Protein AF-A0A916S271-F1 (afdb_monomer_lite)

Secondary structure (DSSP, 8-state):
-HHHHHHHHHHHHHHHHHHHHHHHHHHHHHHHHHHHHHHHHHHH--TTHHHHHHHHHHHHHHHHHHHHHHHHHHHHHHHHHHHHHHHHHHHHHHHHHHHHHHHHHHHHSPPHHHHHHHHHHHHHHTTS---EEEEEETTEEEEE---HHHHHHHHHHHHHHHH-TTTGGGS-HHHHH--SHHHHHHHHHHHHS-TTTEEEEEEEEE-TTSPEEEEEEEEES-HHHHHHHHHHHHHHHHHH-

pLDDT: mean 88.31, std 7.76, range [55.62, 96.75]

Organism: NCBI:txid2040573

Foldseek 3Di:
DVVVVVVVVVLVVQLVVQLCVVCVVLVVVLVVVLVVLVVVCVVPVDPCSVVVSVVSVVVSVVVSVVSSVVSNVCSVVVVVVVVVVVVVVVVVVVVVVVVVVVVVLVVLEDALVNLQVLLVQLVVVLVDWFKKKWKAWPNDIDIDTPDPSLQVSQLVVLSNQCSHPQRVVVDDPVLNVDPRSNVSSVVVLVVVPDPVQKDWDWDWDQDPVRDIIIMIMIMGIRSSVSSSVVSNVVSVSNVVD

Radius of gyration: 41.98 Å; chains: 1; bounding box: 86×42×117 Å

Sequence (241 aa):
MQSSIAYMRQFFATFLHECYSTWRQELLASTLVSAATYVLMLRSHDPAAWGTFKVAIVASGIVLGGFAIWHLLRTPFLLHNETVERLGQEAIAALESQKIAIRQEIAHRVSPTDWRDLSEKFNAIGSFQYSAQFQTTQGVTKWRLYDTQCKALCTLAGTMLMASTAISPQLSDQVRLESDPVSRWLEYLKATTSAASYRLDYATEELPSGEKIVHLLGRIDNVPRESVAACIKCSALELAG

Structure (mmCIF, N/CA/C/O backbone):
data_AF-A0A916S271-F1
#
_entry.id   AF-A0A916S271-F1
#
loop_
_atom_site.group_PDB
_atom_site.id
_atom_site.type_symbol
_atom_site.label_atom_id
_atom_site.label_alt_id
_atom_site.label_comp_id
_atom_site.label_asym_id
_atom_site.label_entity_id
_atom_site.label_seq_id
_atom_site.pdbx_PDB_ins_code
_atom_site.Cartn_x
_atom_site.Cartn_y
_atom_site.Cartn_z
_atom_site.occupancy
_atom_site.B_iso_or_equiv
_atom_site.auth_seq_id
_atom_site.auth_comp_id
_atom_site.auth_asym_id
_atom_site.auth_atom_id
_atom_site.pdbx_PDB_model_num
ATOM 1 N N . MET A 1 1 ? 12.538 22.854 -27.728 1.00 60.69 1 MET A N 1
ATOM 2 C CA . MET A 1 1 ? 13.845 22.872 -28.432 1.00 60.69 1 MET A CA 1
ATOM 3 C C . MET A 1 1 ? 14.934 22.039 -27.742 1.00 60.69 1 MET A C 1
ATOM 5 O O . MET A 1 1 ? 15.731 21.440 -28.441 1.00 60.69 1 MET A O 1
ATOM 9 N N . GLN A 1 2 ? 14.970 21.920 -26.406 1.00 63.53 2 GLN A N 1
ATOM 10 C CA . GLN A 1 2 ? 15.968 21.074 -25.715 1.00 63.53 2 GLN A CA 1
ATOM 11 C C . GLN A 1 2 ? 15.858 19.565 -26.037 1.00 63.53 2 GLN A C 1
ATOM 13 O O . GLN A 1 2 ? 16.870 18.870 -26.068 1.00 63.53 2 GLN A O 1
ATOM 18 N N . SER A 1 3 ? 14.656 19.069 -26.351 1.00 78.62 3 SER A N 1
ATOM 19 C CA . SER A 1 3 ? 14.424 17.655 -26.693 1.00 78.62 3 SER A CA 1
ATOM 20 C C . SER A 1 3 ? 15.096 17.217 -28.007 1.00 78.62 3 SER A C 1
ATOM 22 O O . SER A 1 3 ? 15.628 16.111 -28.070 1.00 78.62 3 SER A O 1
ATOM 24 N N . SER A 1 4 ? 15.175 18.083 -29.027 1.00 87.44 4 SER A N 1
ATOM 25 C CA . SER A 1 4 ? 15.795 17.720 -30.311 1.00 87.44 4 SER A CA 1
ATOM 26 C C . SER A 1 4 ? 17.320 17.632 -30.226 1.00 87.44 4 SER A C 1
ATOM 28 O O . SER A 1 4 ? 17.913 16.742 -30.825 1.00 87.44 4 SER A O 1
ATOM 30 N N . ILE A 1 5 ? 17.964 18.502 -29.440 1.00 90.62 5 ILE A N 1
ATOM 31 C CA . ILE A 1 5 ? 19.420 18.466 -29.223 1.00 90.62 5 ILE A CA 1
ATOM 32 C C . ILE A 1 5 ? 19.820 17.182 -28.484 1.00 90.62 5 ILE A C 1
ATOM 34 O O . ILE A 1 5 ? 20.780 16.517 -28.872 1.00 90.62 5 ILE A O 1
ATOM 38 N N . ALA A 1 6 ? 19.066 16.808 -27.446 1.00 88.31 6 ALA A N 1
ATOM 39 C CA . ALA A 1 6 ? 19.305 15.574 -26.703 1.00 88.31 6 ALA A CA 1
ATOM 40 C C . ALA A 1 6 ? 19.135 14.333 -27.594 1.00 88.31 6 ALA A C 1
ATOM 42 O O . ALA A 1 6 ? 20.004 13.460 -27.589 1.00 88.31 6 ALA A O 1
ATOM 43 N N . TYR A 1 7 ? 18.074 14.305 -28.409 1.00 88.75 7 TYR A N 1
ATOM 44 C CA . TYR A 1 7 ? 17.833 13.233 -29.372 1.00 88.75 7 TYR A CA 1
ATOM 45 C C . TYR A 1 7 ? 18.969 13.111 -30.393 1.00 88.75 7 TYR A C 1
ATOM 47 O O . TYR A 1 7 ? 19.511 12.026 -30.571 1.00 88.75 7 TYR A O 1
ATOM 55 N N . MET A 1 8 ? 19.398 14.219 -31.008 1.00 92.31 8 MET A N 1
ATOM 56 C CA . MET A 1 8 ? 20.494 14.199 -31.987 1.00 92.31 8 MET A CA 1
ATOM 57 C C . MET A 1 8 ? 21.811 13.727 -31.367 1.00 92.31 8 MET A C 1
ATOM 59 O O . MET A 1 8 ? 22.555 12.977 -31.994 1.00 92.31 8 MET A O 1
ATOM 63 N N . ARG A 1 9 ? 22.098 14.116 -30.119 1.00 93.12 9 ARG A N 1
ATOM 64 C CA . ARG A 1 9 ? 23.288 13.639 -29.406 1.00 93.12 9 ARG A CA 1
ATOM 65 C C . ARG A 1 9 ? 23.245 12.126 -29.191 1.00 93.12 9 ARG A C 1
ATOM 67 O O . ARG A 1 9 ? 24.251 11.459 -29.411 1.00 93.12 9 ARG A O 1
ATOM 74 N N . GLN A 1 10 ? 22.097 11.598 -28.773 1.00 91.31 10 GLN A N 1
ATOM 75 C CA . GLN A 1 10 ? 21.914 10.162 -28.571 1.00 91.31 10 GLN A CA 1
ATOM 76 C C . GLN A 1 10 ? 21.983 9.404 -29.899 1.00 91.31 10 GLN A C 1
ATOM 78 O O . GLN A 1 10 ? 22.680 8.401 -29.988 1.00 91.31 10 GLN A O 1
ATOM 83 N N . PHE A 1 11 ? 21.377 9.951 -30.953 1.00 93.25 11 PHE A N 1
ATOM 84 C CA . PHE A 1 11 ? 21.473 9.427 -32.310 1.00 93.25 11 PHE A CA 1
ATOM 85 C C . PHE A 1 11 ? 22.914 9.266 -32.777 1.00 93.25 11 PHE A C 1
ATOM 87 O O . PHE A 1 11 ? 23.301 8.171 -33.173 1.00 93.25 11 PHE A O 1
ATOM 94 N N . PHE A 1 12 ? 23.727 10.321 -32.691 1.00 93.62 12 PHE A N 1
ATOM 95 C CA . PHE A 1 12 ? 25.126 10.227 -33.100 1.00 93.62 12 PHE A CA 1
ATOM 96 C C . PHE A 1 12 ? 25.930 9.274 -32.218 1.00 93.62 12 PHE A C 1
ATOM 98 O O . PHE A 1 12 ? 26.777 8.557 -32.741 1.00 93.62 12 PHE A O 1
ATOM 105 N N . ALA A 1 13 ? 25.661 9.228 -30.910 1.00 92.56 13 ALA A N 1
ATOM 106 C CA . ALA A 1 13 ? 26.326 8.287 -30.015 1.00 92.56 13 ALA A CA 1
ATOM 107 C C . ALA A 1 13 ? 26.035 6.830 -30.412 1.00 92.56 13 ALA A C 1
ATOM 109 O O . ALA A 1 13 ? 26.974 6.055 -30.585 1.00 92.56 13 ALA A O 1
ATOM 110 N N . THR A 1 14 ? 24.764 6.478 -30.630 1.00 91.25 14 THR A N 1
ATOM 111 C CA . THR A 1 14 ? 24.353 5.131 -31.051 1.00 91.25 14 THR A CA 1
ATOM 112 C C . THR A 1 14 ? 24.881 4.799 -32.446 1.00 91.25 14 THR A C 1
ATOM 114 O O . THR A 1 14 ? 25.497 3.755 -32.637 1.00 91.25 14 THR A O 1
ATOM 117 N N . PHE A 1 15 ? 24.733 5.714 -33.408 1.00 92.38 15 PHE A N 1
ATOM 118 C CA . PHE A 1 15 ? 25.223 5.533 -34.776 1.00 92.38 15 PHE A CA 1
ATOM 119 C C . PHE A 1 15 ? 26.738 5.289 -34.825 1.00 92.38 15 PHE A C 1
ATOM 121 O O . PHE A 1 15 ? 27.195 4.342 -35.467 1.00 92.38 15 PHE A O 1
ATOM 128 N N . LEU A 1 16 ? 27.528 6.124 -34.138 1.00 91.69 16 LEU A N 1
ATOM 129 C CA . LEU A 1 16 ? 28.984 5.983 -34.107 1.00 91.69 16 LEU A CA 1
ATOM 130 C C . LEU A 1 16 ? 29.411 4.715 -33.368 1.00 91.69 16 LEU A C 1
ATOM 132 O O . LEU A 1 16 ? 30.382 4.087 -33.782 1.00 91.69 16 LEU A O 1
ATOM 136 N N . HIS A 1 17 ? 28.695 4.323 -32.312 1.00 92.06 17 HIS A N 1
ATOM 137 C CA . HIS A 1 17 ? 28.963 3.084 -31.589 1.00 92.06 17 HIS A CA 1
ATOM 138 C C . HIS A 1 17 ? 28.752 1.847 -32.476 1.00 92.06 17 HIS A C 1
ATOM 140 O O . HIS A 1 17 ? 29.649 1.008 -32.582 1.00 92.06 17 HIS A O 1
ATOM 146 N N . GLU A 1 18 ? 27.617 1.771 -33.173 1.00 89.25 18 GLU A N 1
ATOM 147 C CA . GLU A 1 18 ? 27.288 0.685 -34.108 1.00 89.25 18 GLU A CA 1
ATOM 148 C C . GLU A 1 18 ? 28.263 0.631 -35.296 1.00 89.25 18 GLU A C 1
ATOM 150 O O . GLU A 1 18 ? 28.780 -0.439 -35.650 1.00 89.25 18 GLU A O 1
ATOM 155 N N . CYS A 1 19 ? 28.593 1.797 -35.869 1.00 89.12 19 CYS A N 1
ATOM 156 C CA . CYS A 1 19 ? 29.595 1.904 -36.929 1.00 89.12 19 CYS A CA 1
ATOM 157 C C . CYS A 1 19 ? 30.965 1.437 -36.444 1.00 89.12 19 CYS A C 1
ATOM 159 O O . CYS A 1 19 ? 31.589 0.619 -37.108 1.00 89.12 19 CYS A O 1
ATOM 161 N N . TYR A 1 20 ? 31.422 1.899 -35.279 1.00 91.19 20 TYR A N 1
ATOM 162 C CA . TYR A 1 20 ? 32.716 1.512 -34.721 1.00 91.19 20 TYR A CA 1
ATOM 163 C C . TYR A 1 20 ? 32.792 0.010 -34.426 1.00 91.19 20 TYR A C 1
ATOM 165 O O . TYR A 1 20 ? 33.789 -0.626 -34.766 1.00 91.19 20 TYR A O 1
ATOM 173 N N . SER A 1 21 ? 31.739 -0.568 -33.840 1.00 90.44 21 SER A N 1
ATOM 174 C CA . SER A 1 21 ? 31.666 -2.001 -33.533 1.00 90.44 21 SER A CA 1
ATOM 175 C C . SER A 1 21 ? 31.810 -2.857 -34.797 1.00 90.44 21 SER A C 1
ATOM 177 O O . SER A 1 21 ? 32.637 -3.770 -34.844 1.00 90.44 21 SER A O 1
ATOM 179 N N . THR A 1 22 ? 31.084 -2.491 -35.859 1.00 88.44 22 THR A N 1
ATOM 180 C CA . THR A 1 22 ? 31.116 -3.194 -37.152 1.00 88.44 22 THR A CA 1
ATOM 181 C C . THR A 1 22 ? 32.448 -2.969 -37.872 1.00 88.44 22 THR A C 1
ATOM 183 O O . THR A 1 22 ? 33.124 -3.908 -38.291 1.00 88.44 22 THR A O 1
ATOM 186 N N . TRP A 1 23 ? 32.877 -1.710 -37.975 1.00 87.12 23 TRP A N 1
ATOM 187 C CA . TRP A 1 23 ? 34.098 -1.334 -38.679 1.00 87.12 23 TRP A CA 1
ATOM 188 C C . TRP A 1 23 ? 35.348 -1.883 -38.019 1.00 87.12 23 TRP A C 1
ATOM 190 O O . TRP A 1 23 ? 36.298 -2.178 -38.725 1.00 87.12 23 TRP A O 1
ATOM 200 N N . ARG A 1 24 ? 35.385 -2.069 -36.699 1.00 89.94 24 ARG A N 1
ATOM 201 C CA . ARG A 1 24 ? 36.556 -2.653 -36.036 1.00 89.94 24 ARG A CA 1
ATOM 202 C C . ARG A 1 24 ? 36.900 -4.039 -36.589 1.00 89.94 24 ARG A C 1
ATOM 204 O O . ARG A 1 24 ? 38.080 -4.353 -36.721 1.00 89.94 24 ARG A O 1
ATOM 211 N N . GLN A 1 25 ? 35.896 -4.855 -36.902 1.00 88.19 25 GLN A N 1
ATOM 212 C CA . GLN A 1 25 ? 36.102 -6.200 -37.441 1.00 88.19 25 GLN A CA 1
ATOM 213 C C . GLN A 1 25 ? 36.431 -6.146 -38.940 1.00 88.19 25 GLN A C 1
ATOM 215 O O . GLN A 1 25 ? 37.418 -6.736 -39.381 1.00 88.19 25 GLN A O 1
ATOM 220 N N . GLU A 1 26 ? 35.676 -5.352 -39.699 1.00 83.75 26 GLU A N 1
ATOM 221 C CA . GLU A 1 26 ? 35.825 -5.239 -41.156 1.00 83.75 26 GLU A CA 1
ATOM 222 C C . GLU A 1 26 ? 37.094 -4.482 -41.583 1.00 83.75 26 GLU A C 1
ATOM 224 O O . GLU A 1 26 ? 37.770 -4.864 -42.539 1.00 83.75 26 GLU A O 1
ATOM 229 N N . LEU A 1 27 ? 37.482 -3.430 -40.854 1.00 83.25 27 LEU A N 1
ATOM 230 C CA . LEU A 1 27 ? 38.739 -2.712 -41.084 1.00 83.25 27 LEU A CA 1
ATOM 231 C C . LEU A 1 27 ? 39.930 -3.614 -40.807 1.00 83.25 27 LEU A C 1
ATOM 233 O O . LEU A 1 27 ? 40.874 -3.595 -41.586 1.00 83.25 27 LEU A O 1
ATOM 237 N N . LEU A 1 28 ? 39.887 -4.426 -39.748 1.00 84.25 28 LEU A N 1
ATOM 238 C CA . LEU A 1 28 ? 40.967 -5.364 -39.453 1.00 84.25 28 LEU A CA 1
ATOM 239 C C . LEU A 1 28 ? 41.125 -6.375 -40.595 1.00 84.25 28 LEU A C 1
ATOM 241 O O . LEU A 1 28 ? 42.243 -6.584 -41.065 1.00 84.25 28 LEU A O 1
ATOM 245 N N . ALA A 1 29 ? 40.022 -6.931 -41.103 1.00 84.81 29 ALA A N 1
ATOM 246 C CA . ALA A 1 29 ? 40.046 -7.823 -42.260 1.00 84.81 29 ALA A CA 1
ATOM 247 C C . ALA A 1 29 ? 40.589 -7.123 -43.522 1.00 84.81 29 ALA A C 1
ATOM 249 O O . ALA A 1 29 ? 41.507 -7.630 -44.169 1.00 84.81 29 ALA A O 1
ATOM 250 N N . SER A 1 30 ? 40.096 -5.922 -43.837 1.00 83.19 30 SER A N 1
ATOM 251 C CA . SER A 1 30 ? 40.538 -5.124 -44.989 1.00 83.19 30 SER A CA 1
ATOM 252 C C . SER A 1 30 ? 42.017 -4.724 -44.896 1.00 83.19 30 SER A C 1
ATOM 254 O O . SER A 1 30 ? 42.755 -4.810 -45.882 1.00 83.19 30 SER A O 1
ATOM 256 N N . THR A 1 31 ? 42.493 -4.347 -43.705 1.00 82.69 31 THR A N 1
ATOM 257 C CA . THR A 1 31 ? 43.906 -4.047 -43.440 1.00 82.69 31 THR A CA 1
ATOM 258 C C . THR A 1 31 ? 44.772 -5.290 -43.610 1.00 82.69 31 THR A C 1
ATOM 260 O O . THR A 1 31 ? 45.819 -5.193 -44.245 1.00 82.69 31 THR A O 1
ATOM 263 N N . LEU A 1 32 ? 44.343 -6.461 -43.123 1.00 87.12 32 LEU A N 1
ATOM 264 C CA . LEU A 1 32 ? 45.077 -7.716 -43.316 1.00 87.12 32 LEU A CA 1
ATOM 265 C C . LEU A 1 32 ? 45.177 -8.104 -44.797 1.00 87.12 32 LEU A C 1
ATOM 267 O O . LEU A 1 32 ? 46.264 -8.440 -45.264 1.00 87.12 32 LEU A O 1
ATOM 271 N N . VAL A 1 33 ? 44.080 -8.004 -45.554 1.00 84.50 33 VAL A N 1
ATOM 272 C CA . VAL A 1 33 ? 44.071 -8.290 -47.001 1.00 84.50 33 VAL A CA 1
ATOM 273 C C . VAL A 1 33 ? 44.954 -7.299 -47.763 1.00 84.50 33 VAL A C 1
ATOM 275 O O . VAL A 1 33 ? 45.746 -7.699 -48.620 1.00 84.50 33 VAL A O 1
ATOM 278 N N . SER A 1 34 ? 44.878 -6.013 -47.421 1.00 80.94 34 SER A N 1
ATOM 279 C CA . SER A 1 34 ? 45.706 -4.966 -48.031 1.00 80.94 34 SER A CA 1
ATOM 280 C C . SER A 1 34 ? 47.191 -5.167 -47.720 1.00 80.94 34 SER A C 1
ATOM 282 O O . SER A 1 34 ? 48.026 -5.053 -48.616 1.00 80.94 34 SER A O 1
ATOM 284 N N . ALA A 1 35 ? 47.525 -5.533 -46.478 1.00 83.88 35 ALA A N 1
ATOM 285 C CA . ALA A 1 35 ? 48.889 -5.845 -46.061 1.00 83.88 35 ALA A CA 1
ATOM 286 C C . ALA A 1 35 ? 49.433 -7.085 -46.784 1.00 83.88 35 ALA A C 1
ATOM 288 O O . ALA A 1 35 ? 50.546 -7.044 -47.306 1.00 83.88 35 ALA A O 1
ATOM 289 N N . ALA A 1 36 ? 48.645 -8.160 -46.890 1.00 84.44 36 ALA A N 1
ATOM 290 C CA . ALA A 1 36 ? 49.027 -9.358 -47.635 1.00 84.44 36 ALA A CA 1
ATOM 291 C C . ALA A 1 36 ? 49.263 -9.050 -49.124 1.00 84.44 36 ALA A C 1
ATOM 293 O O . ALA A 1 36 ? 50.275 -9.463 -49.691 1.00 84.44 36 ALA A O 1
ATOM 294 N N . THR A 1 37 ? 48.379 -8.259 -49.740 1.00 82.12 37 THR A N 1
ATOM 295 C CA . THR A 1 37 ? 48.507 -7.830 -51.143 1.00 82.12 37 THR A CA 1
ATOM 296 C C . THR A 1 37 ? 49.765 -6.987 -51.357 1.00 82.12 37 THR A C 1
ATOM 298 O O . THR A 1 37 ? 50.502 -7.207 -52.316 1.00 82.12 37 THR A O 1
ATOM 301 N N . TYR A 1 38 ? 50.063 -6.067 -50.436 1.00 81.12 38 TYR A N 1
ATOM 302 C CA . TYR A 1 38 ? 51.274 -5.247 -50.478 1.00 81.12 38 TYR A CA 1
ATOM 303 C C . TYR A 1 38 ? 52.555 -6.086 -50.339 1.00 81.12 38 TYR A C 1
ATOM 305 O O . TYR A 1 38 ? 53.507 -5.904 -51.095 1.00 81.12 38 TYR A O 1
ATOM 313 N N . VAL A 1 39 ? 52.575 -7.062 -49.426 1.00 86.69 39 VAL A N 1
ATOM 314 C CA . VAL A 1 39 ? 53.714 -7.983 -49.262 1.00 86.69 39 VAL A CA 1
ATOM 315 C C . VAL A 1 39 ? 53.930 -8.836 -50.518 1.00 86.69 39 VAL A C 1
ATOM 317 O O . VAL A 1 39 ? 55.069 -9.021 -50.949 1.00 86.69 39 VAL A O 1
ATOM 320 N N . LEU A 1 40 ? 52.856 -9.326 -51.146 1.00 83.38 40 LEU A N 1
ATOM 321 C CA . LEU A 1 40 ? 52.939 -10.073 -52.407 1.00 83.38 40 LEU A CA 1
ATOM 322 C C . LEU A 1 40 ? 53.412 -9.194 -53.574 1.00 83.38 40 LEU A C 1
ATOM 324 O O . LEU A 1 40 ? 54.194 -9.655 -54.410 1.00 83.38 40 LEU A O 1
ATOM 328 N N . MET A 1 41 ? 53.004 -7.923 -53.609 1.00 84.31 41 MET A N 1
ATOM 329 C CA . MET A 1 41 ? 53.488 -6.938 -54.580 1.00 84.31 41 MET A CA 1
ATOM 330 C C . MET A 1 41 ? 55.003 -6.732 -54.463 1.00 84.31 41 MET A C 1
ATOM 332 O O . MET A 1 41 ? 55.707 -6.803 -55.469 1.00 84.31 41 MET A O 1
ATOM 336 N N . LEU A 1 42 ? 55.523 -6.548 -53.243 1.00 84.88 42 LEU A N 1
ATOM 337 C CA . LEU A 1 42 ? 56.965 -6.388 -53.011 1.00 84.88 42 LEU A CA 1
ATOM 338 C C . LEU A 1 42 ? 57.779 -7.585 -53.526 1.00 84.88 42 LEU A C 1
ATOM 340 O O . LEU A 1 42 ? 58.922 -7.424 -53.950 1.00 84.88 42 LEU A O 1
ATOM 344 N N . ARG A 1 43 ? 57.189 -8.785 -53.517 1.00 87.69 43 ARG A N 1
ATOM 345 C CA . ARG A 1 43 ? 57.862 -10.022 -53.926 1.00 87.69 43 ARG A CA 1
ATOM 346 C C . ARG A 1 43 ? 57.773 -10.318 -55.427 1.00 87.69 43 ARG A C 1
ATOM 348 O O . ARG A 1 43 ? 58.664 -10.980 -55.946 1.00 87.69 43 ARG A O 1
ATOM 355 N N . SER A 1 44 ? 56.723 -9.868 -56.115 1.00 82.19 44 SER A N 1
ATOM 356 C CA . SER A 1 44 ? 56.401 -10.310 -57.485 1.00 82.19 44 SER A CA 1
ATOM 357 C C . SER A 1 44 ? 56.955 -9.431 -58.614 1.00 82.19 44 SER A C 1
ATOM 359 O O . SER A 1 44 ? 56.934 -9.879 -59.754 1.00 82.19 44 SER A O 1
ATOM 361 N N . HIS A 1 45 ? 57.481 -8.227 -58.333 1.00 84.25 45 HIS A N 1
ATOM 362 C CA . HIS A 1 45 ? 57.986 -7.280 -59.357 1.00 84.25 45 HIS A CA 1
ATOM 363 C C . HIS A 1 45 ? 56.991 -7.024 -60.516 1.00 84.25 45 HIS A C 1
ATOM 365 O O . HIS A 1 45 ? 57.386 -6.623 -61.610 1.00 84.25 45 HIS A O 1
ATOM 371 N N . ASP A 1 46 ? 55.693 -7.232 -60.281 1.00 85.06 46 ASP A N 1
ATOM 372 C CA . ASP A 1 46 ? 54.649 -7.029 -61.281 1.00 85.06 46 ASP A CA 1
ATOM 373 C C . ASP A 1 46 ? 54.222 -5.546 -61.308 1.00 85.06 46 ASP A C 1
ATOM 375 O O . ASP A 1 46 ? 53.708 -5.037 -60.302 1.00 85.06 46 ASP A O 1
ATOM 379 N N . PRO A 1 47 ? 54.393 -4.824 -62.433 1.00 81.12 47 PRO A N 1
ATOM 380 C CA . PRO A 1 47 ? 53.955 -3.434 -62.555 1.00 81.12 47 PRO A CA 1
ATOM 381 C C . PRO A 1 47 ? 52.429 -3.254 -62.432 1.00 81.12 47 PRO A C 1
ATOM 383 O O . PRO A 1 47 ? 51.976 -2.149 -62.122 1.00 81.12 47 PRO A O 1
ATOM 386 N N . ALA A 1 48 ? 51.620 -4.306 -62.624 1.00 84.31 48 ALA A N 1
ATOM 387 C CA . ALA A 1 48 ? 50.161 -4.238 -62.507 1.00 84.31 48 ALA A CA 1
ATOM 388 C C . ALA A 1 48 ? 49.655 -4.205 -61.049 1.00 84.31 48 ALA A C 1
ATOM 390 O O . ALA A 1 48 ? 48.537 -3.748 -60.788 1.00 84.31 48 ALA A O 1
ATOM 391 N N . ALA A 1 49 ? 50.473 -4.626 -60.080 1.00 81.62 49 ALA A N 1
ATOM 392 C CA . ALA A 1 49 ? 50.062 -4.803 -58.685 1.00 81.62 49 ALA A CA 1
ATOM 393 C C . ALA A 1 49 ? 49.571 -3.507 -58.007 1.00 81.62 49 ALA A C 1
ATOM 395 O O . ALA A 1 49 ? 48.641 -3.529 -57.197 1.00 81.62 49 ALA A O 1
ATOM 396 N N . TRP A 1 50 ? 50.132 -2.354 -58.386 1.00 83.25 50 TRP A N 1
ATOM 397 C CA . TRP A 1 50 ? 49.694 -1.051 -57.874 1.00 83.25 50 TRP A CA 1
ATOM 398 C C . TRP A 1 50 ? 48.268 -0.687 -58.310 1.00 83.25 50 TRP A C 1
ATOM 400 O O . TRP A 1 50 ? 47.514 -0.075 -57.548 1.00 83.25 50 TRP A O 1
ATOM 410 N N . GLY A 1 51 ? 47.881 -1.079 -59.528 1.00 86.19 51 GLY A N 1
ATOM 411 C CA . GLY A 1 51 ? 46.521 -0.894 -60.032 1.00 86.19 51 GLY A CA 1
ATOM 412 C C . GLY A 1 51 ? 45.518 -1.690 -59.201 1.00 86.19 51 GLY A C 1
ATOM 413 O O . GLY A 1 51 ? 44.536 -1.130 -58.715 1.00 86.19 51 GLY A O 1
ATOM 414 N N . THR A 1 52 ? 45.820 -2.965 -58.952 1.00 83.94 52 THR A N 1
ATOM 415 C CA . THR A 1 52 ? 44.991 -3.859 -58.131 1.00 83.94 52 THR A CA 1
ATOM 416 C C . THR A 1 52 ? 44.842 -3.350 -56.697 1.00 83.94 52 THR A C 1
ATOM 418 O O . THR A 1 52 ? 43.738 -3.353 -56.155 1.00 83.94 52 THR A O 1
ATOM 421 N N . PHE A 1 53 ? 45.917 -2.833 -56.097 1.00 83.56 53 PHE A N 1
ATOM 422 C CA . PHE A 1 53 ? 45.875 -2.246 -54.755 1.00 83.56 53 PHE A CA 1
ATOM 423 C C . PHE A 1 53 ? 44.936 -1.032 -54.664 1.00 83.56 53 PHE A C 1
ATOM 425 O O . PHE A 1 53 ? 44.121 -0.944 -53.745 1.00 83.56 53 PHE A O 1
ATOM 432 N N . LYS A 1 54 ? 44.991 -0.114 -55.640 1.00 86.38 54 LYS A N 1
ATOM 433 C CA . LYS A 1 54 ? 44.077 1.041 -55.695 1.00 86.38 54 LYS A CA 1
ATOM 434 C C . LYS A 1 54 ? 42.618 0.611 -55.807 1.00 86.38 54 LYS A C 1
ATOM 436 O O . LYS A 1 54 ? 41.770 1.155 -55.103 1.00 86.38 54 LYS A O 1
ATOM 441 N N . VAL A 1 55 ? 42.336 -0.366 -56.671 1.00 88.38 55 VAL A N 1
ATOM 442 C CA . VAL A 1 55 ? 40.984 -0.915 -56.835 1.00 88.38 55 VAL A CA 1
ATOM 443 C C . VAL A 1 55 ? 40.495 -1.536 -55.526 1.00 88.38 55 VAL A C 1
ATOM 445 O O . VAL A 1 55 ? 39.366 -1.269 -55.125 1.00 88.38 55 VAL A O 1
ATOM 448 N N . ALA A 1 56 ? 41.349 -2.283 -54.819 1.00 85.06 56 ALA A N 1
ATOM 449 C CA . ALA A 1 56 ? 41.008 -2.882 -53.531 1.00 85.06 56 ALA A CA 1
ATOM 450 C C . ALA A 1 56 ? 40.667 -1.828 -52.462 1.00 85.06 56 ALA A C 1
ATOM 452 O O . ALA A 1 56 ? 39.650 -1.962 -51.788 1.00 85.06 56 ALA A O 1
ATOM 453 N N . ILE A 1 57 ? 41.444 -0.743 -52.349 1.00 84.88 57 ILE A N 1
ATOM 454 C CA . ILE A 1 57 ? 41.136 0.355 -51.412 1.00 84.88 57 ILE A CA 1
ATOM 455 C C . ILE A 1 57 ? 39.789 1.004 -51.739 1.00 84.88 57 ILE A C 1
ATOM 457 O O . ILE A 1 57 ? 38.981 1.225 -50.837 1.00 84.88 57 ILE A O 1
ATOM 461 N N . VAL A 1 58 ? 39.541 1.317 -53.016 1.00 90.00 58 VAL A N 1
ATOM 462 C CA . VAL A 1 58 ? 38.279 1.942 -53.442 1.00 90.00 58 VAL A CA 1
ATOM 463 C C . VAL A 1 58 ? 37.099 1.014 -53.156 1.00 90.00 58 VAL A C 1
ATOM 465 O O . VAL A 1 58 ? 36.097 1.463 -52.603 1.00 90.00 58 VAL A O 1
ATOM 468 N N . ALA A 1 59 ? 37.233 -0.281 -53.456 1.00 88.50 59 ALA A N 1
ATOM 469 C CA . ALA A 1 59 ? 36.215 -1.281 -53.153 1.00 88.50 59 ALA A CA 1
ATOM 470 C C . ALA A 1 59 ? 35.928 -1.362 -51.643 1.00 88.50 59 ALA A C 1
ATOM 472 O O . ALA A 1 59 ? 34.767 -1.289 -51.241 1.00 88.50 59 ALA A O 1
ATOM 473 N N . SER A 1 60 ? 36.965 -1.411 -50.799 1.00 86.12 60 SER A N 1
ATOM 474 C CA . SER A 1 60 ? 36.811 -1.390 -49.339 1.00 86.12 60 SER A CA 1
ATOM 475 C C . SER A 1 60 ? 36.124 -0.112 -48.847 1.00 86.12 60 SER A C 1
ATOM 477 O O . SER A 1 60 ? 35.258 -0.176 -47.976 1.00 86.12 60 SER A O 1
ATOM 479 N N . GLY A 1 61 ? 36.456 1.047 -49.424 1.00 87.69 61 GLY A N 1
ATOM 480 C CA . GLY A 1 61 ? 35.801 2.318 -49.107 1.00 87.69 61 GLY A CA 1
ATOM 481 C C . GLY A 1 61 ? 34.303 2.311 -49.427 1.00 87.69 61 GLY A C 1
ATOM 482 O O . GLY A 1 61 ? 33.501 2.761 -48.610 1.00 87.69 61 GLY A O 1
ATOM 483 N N . ILE A 1 62 ? 33.914 1.747 -50.576 1.00 92.50 62 ILE A N 1
ATOM 484 C CA . ILE A 1 62 ? 32.503 1.604 -50.973 1.00 92.50 62 ILE A CA 1
ATOM 485 C C . ILE A 1 62 ? 31.753 0.691 -49.996 1.00 92.50 62 ILE A C 1
ATOM 487 O O . ILE A 1 62 ? 30.659 1.041 -49.555 1.00 92.50 62 ILE A O 1
ATOM 491 N N . VAL A 1 63 ? 32.344 -0.446 -49.614 1.00 88.69 63 VAL A N 1
ATOM 492 C CA . VAL A 1 63 ? 31.735 -1.387 -48.658 1.00 88.69 63 VAL A CA 1
ATOM 493 C C . VAL A 1 63 ? 31.528 -0.731 -47.288 1.00 88.69 63 VAL A C 1
ATOM 495 O O . VAL A 1 63 ? 30.426 -0.785 -46.740 1.00 88.69 63 VAL A O 1
ATOM 498 N N . LEU A 1 64 ? 32.545 -0.044 -46.756 1.00 86.81 64 LEU A N 1
ATOM 499 C CA . LEU A 1 64 ? 32.439 0.680 -45.481 1.00 86.81 64 LEU A CA 1
ATOM 500 C C . LEU A 1 64 ? 31.384 1.794 -45.536 1.00 86.81 64 LEU A C 1
ATOM 502 O O . LEU A 1 64 ? 30.625 1.969 -44.580 1.00 86.81 64 LEU A O 1
ATOM 506 N N . GLY A 1 65 ? 31.298 2.508 -46.663 1.00 90.75 65 GLY A N 1
ATOM 507 C CA . GLY A 1 65 ? 30.254 3.500 -46.916 1.00 90.75 65 GLY A CA 1
ATOM 508 C C . GLY A 1 65 ? 28.850 2.889 -46.927 1.00 90.75 65 GLY A C 1
ATOM 509 O O . GLY A 1 65 ? 27.938 3.443 -46.314 1.00 90.75 65 GLY A O 1
ATOM 510 N N . GLY A 1 66 ? 28.681 1.715 -47.541 1.00 92.00 66 GLY A N 1
ATOM 511 C CA . GLY A 1 66 ? 27.427 0.957 -47.515 1.00 92.00 66 GLY A CA 1
ATOM 512 C C . GLY A 1 66 ? 26.985 0.598 -46.093 1.00 92.00 66 GLY A C 1
ATOM 513 O O . GLY A 1 66 ? 25.826 0.816 -45.737 1.00 92.00 66 GLY A O 1
ATOM 514 N N . PHE A 1 67 ? 27.914 0.142 -45.245 1.00 88.88 67 PHE A N 1
ATOM 515 C CA . PHE A 1 67 ? 27.630 -0.119 -43.829 1.00 88.88 67 PHE A CA 1
ATOM 516 C C . PHE A 1 67 ? 27.251 1.144 -43.052 1.00 88.88 67 PHE A C 1
ATOM 518 O O . PHE A 1 67 ? 26.327 1.100 -42.241 1.00 88.88 67 PHE A O 1
ATOM 525 N N . ALA A 1 68 ? 27.918 2.273 -43.307 1.00 90.31 68 ALA A N 1
ATOM 526 C CA . ALA A 1 68 ? 27.540 3.540 -42.684 1.00 90.31 68 ALA A CA 1
ATOM 527 C C . ALA A 1 68 ? 26.115 3.957 -43.069 1.00 90.31 68 ALA A C 1
ATOM 529 O O . ALA A 1 68 ? 25.339 4.341 -42.200 1.00 90.31 68 ALA A O 1
ATOM 530 N N . ILE A 1 69 ? 25.738 3.838 -44.346 1.00 94.25 69 ILE A N 1
ATOM 531 C CA . ILE A 1 69 ? 24.375 4.153 -44.801 1.00 94.25 69 ILE A CA 1
ATOM 532 C C . ILE A 1 69 ? 23.356 3.214 -44.147 1.00 94.25 69 ILE A C 1
ATOM 534 O O . ILE A 1 69 ? 22.326 3.675 -43.657 1.00 94.25 69 ILE A O 1
ATOM 538 N N . TRP A 1 70 ? 23.647 1.912 -44.085 1.00 93.31 70 TRP A N 1
ATOM 539 C CA . TRP A 1 70 ? 22.789 0.940 -43.407 1.00 93.31 70 TRP A CA 1
ATOM 540 C C . TRP A 1 70 ? 22.547 1.311 -41.938 1.00 93.31 70 TRP A C 1
ATOM 542 O O . TRP A 1 70 ? 21.400 1.384 -41.494 1.00 93.31 70 TRP A O 1
ATOM 552 N N . HIS A 1 71 ? 23.611 1.616 -41.192 1.00 90.88 71 HIS A N 1
ATOM 553 C CA . HIS A 1 71 ? 23.501 2.023 -39.791 1.00 90.88 71 HIS A CA 1
ATOM 554 C C . HIS A 1 71 ? 22.789 3.365 -39.624 1.00 90.88 71 HIS A C 1
ATOM 556 O O . HIS A 1 71 ? 22.009 3.524 -38.684 1.00 90.88 71 HIS A O 1
ATOM 562 N N . LEU A 1 72 ? 22.971 4.305 -40.555 1.00 92.69 72 LEU A N 1
ATOM 563 C CA . LEU A 1 72 ? 22.264 5.586 -40.552 1.00 92.69 72 LEU A CA 1
ATOM 564 C C . LEU A 1 72 ? 20.744 5.394 -40.681 1.00 92.69 72 LEU A C 1
ATOM 566 O O . LEU A 1 72 ? 19.985 6.061 -39.983 1.00 92.69 72 LEU A O 1
ATOM 570 N N . LEU A 1 73 ? 20.304 4.459 -41.529 1.00 93.94 73 LEU A N 1
ATOM 571 C CA . LEU A 1 73 ? 18.888 4.121 -41.710 1.00 93.94 73 LEU A CA 1
ATOM 572 C C . LEU A 1 73 ? 18.321 3.281 -40.557 1.00 93.94 73 LEU A C 1
ATOM 574 O O . LEU A 1 73 ? 17.142 3.405 -40.231 1.00 93.94 73 LEU A O 1
ATOM 578 N N . ARG A 1 74 ? 19.145 2.438 -39.926 1.00 93.06 74 ARG A N 1
ATOM 579 C CA . ARG A 1 74 ? 18.734 1.540 -38.834 1.00 93.06 74 ARG A CA 1
ATOM 580 C C . ARG A 1 74 ? 18.641 2.238 -37.475 1.00 93.06 74 ARG A C 1
ATOM 582 O O . ARG A 1 74 ? 17.762 1.910 -36.681 1.00 93.06 74 ARG A O 1
ATOM 589 N N . THR A 1 75 ? 19.517 3.203 -37.199 1.00 91.94 75 THR A N 1
ATOM 590 C CA . THR A 1 75 ? 19.601 3.883 -35.891 1.00 91.94 75 THR A CA 1
ATOM 591 C C . THR A 1 75 ? 18.280 4.535 -35.437 1.00 91.94 75 THR A C 1
ATOM 593 O O . THR A 1 75 ? 17.922 4.357 -34.272 1.00 91.94 75 THR A O 1
ATOM 596 N N . PRO A 1 76 ? 17.495 5.222 -36.299 1.00 92.00 76 PRO A N 1
ATOM 597 C CA . PRO A 1 76 ? 16.198 5.775 -35.902 1.00 92.00 76 PRO A CA 1
ATOM 598 C C . PRO A 1 76 ? 15.221 4.708 -35.398 1.00 92.00 76 PRO A C 1
ATOM 600 O O . PRO A 1 76 ? 14.495 4.947 -34.437 1.00 92.00 76 PRO A O 1
ATOM 603 N N . PHE A 1 77 ? 15.218 3.524 -36.020 1.00 93.19 77 PHE A N 1
ATOM 604 C CA . PHE A 1 77 ? 14.338 2.421 -35.630 1.00 93.19 77 PHE A CA 1
ATOM 605 C C . PHE A 1 77 ? 14.723 1.845 -34.263 1.00 93.19 77 PHE A C 1
ATOM 607 O O . PHE A 1 77 ? 13.851 1.598 -33.433 1.00 93.19 77 PHE A O 1
ATOM 614 N N . LEU A 1 78 ? 16.025 1.692 -33.999 1.00 89.81 78 LEU A N 1
ATOM 615 C CA . LEU A 1 78 ? 16.519 1.231 -32.697 1.00 89.81 78 LEU A CA 1
ATOM 616 C C . LEU A 1 78 ? 16.135 2.203 -31.575 1.00 89.81 78 LEU A C 1
ATOM 618 O O . LEU A 1 78 ? 15.548 1.785 -30.581 1.00 89.81 78 LEU A O 1
ATOM 622 N N . LEU A 1 79 ? 16.365 3.504 -31.776 1.00 90.62 79 LEU A N 1
ATOM 623 C CA . LEU A 1 79 ? 16.000 4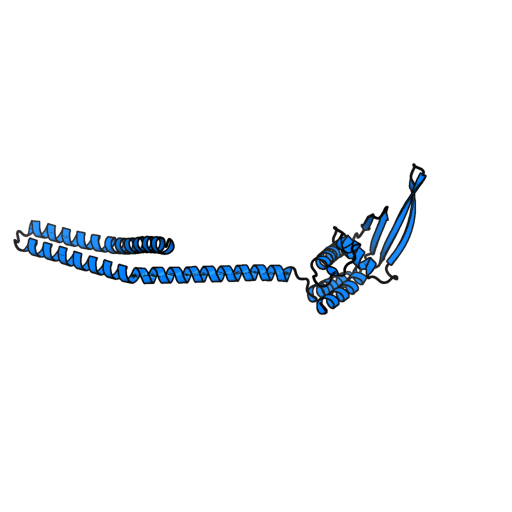.529 -30.792 1.00 90.62 79 LEU A CA 1
ATOM 624 C C . LEU A 1 79 ? 14.493 4.606 -30.551 1.00 90.62 79 LEU A C 1
ATOM 626 O O . LEU A 1 79 ? 14.056 4.851 -29.424 1.00 90.62 79 LEU A O 1
ATOM 630 N N . HIS A 1 80 ? 13.688 4.413 -31.598 1.00 91.38 80 HIS A N 1
ATOM 631 C CA . HIS A 1 80 ? 12.240 4.380 -31.456 1.00 91.38 80 HIS A CA 1
ATOM 632 C C . HIS A 1 80 ? 11.798 3.201 -30.585 1.00 91.38 80 HIS A C 1
ATOM 634 O O . HIS A 1 80 ? 11.043 3.408 -29.637 1.00 91.38 80 HIS A O 1
ATOM 640 N N . ASN A 1 81 ? 12.319 1.998 -30.843 1.00 92.12 81 ASN A N 1
ATOM 641 C CA . ASN A 1 81 ? 11.982 0.808 -30.061 1.00 92.12 81 ASN A CA 1
ATOM 642 C C . ASN A 1 81 ? 12.400 0.940 -28.593 1.00 92.12 81 ASN A C 1
ATOM 644 O O . ASN A 1 81 ? 11.584 0.670 -27.719 1.00 92.12 81 ASN A O 1
ATOM 648 N N . GLU A 1 82 ? 13.614 1.428 -28.316 1.00 90.75 82 GLU A N 1
ATOM 649 C CA . GLU A 1 82 ? 14.071 1.688 -26.942 1.00 90.75 82 GLU A CA 1
ATOM 650 C C . GLU A 1 82 ? 13.164 2.693 -26.223 1.00 90.75 82 GLU A C 1
ATOM 652 O O . GLU A 1 82 ? 12.837 2.530 -25.048 1.00 90.75 82 GLU A O 1
ATOM 657 N N . THR A 1 83 ? 12.724 3.737 -26.931 1.00 90.06 83 THR A N 1
ATOM 658 C CA . THR A 1 83 ? 11.824 4.744 -26.357 1.00 90.06 83 THR A CA 1
ATOM 659 C C . THR A 1 83 ? 10.458 4.142 -26.039 1.00 90.06 83 THR A C 1
ATOM 661 O O . THR A 1 83 ? 9.919 4.393 -24.963 1.00 90.06 83 THR A O 1
ATOM 664 N N . VAL A 1 84 ? 9.900 3.342 -26.951 1.00 91.25 84 VAL A N 1
ATOM 665 C CA . VAL A 1 84 ? 8.617 2.655 -26.747 1.00 91.25 84 VAL A CA 1
ATOM 666 C C . VAL A 1 84 ? 8.707 1.676 -25.579 1.00 91.25 84 VAL A C 1
ATOM 668 O O . VAL A 1 84 ? 7.815 1.660 -24.734 1.00 91.25 84 VAL A O 1
ATOM 671 N N . GLU A 1 85 ? 9.791 0.908 -25.487 1.00 92.38 85 GLU A N 1
ATOM 672 C CA . GLU A 1 85 ? 10.014 -0.029 -24.388 1.00 92.38 85 GLU A CA 1
ATOM 673 C C . GLU A 1 85 ? 10.135 0.701 -23.046 1.00 92.38 85 GLU A C 1
ATOM 675 O O . GLU A 1 85 ? 9.457 0.333 -22.086 1.00 92.38 85 GLU A O 1
ATOM 680 N N . ARG A 1 86 ? 10.910 1.792 -22.990 1.00 90.50 86 ARG A N 1
ATOM 681 C CA . ARG A 1 86 ? 11.052 2.602 -21.774 1.00 90.50 86 ARG A CA 1
ATOM 682 C C . ARG A 1 86 ? 9.719 3.202 -21.330 1.00 90.50 86 ARG A C 1
ATOM 684 O O . ARG A 1 86 ? 9.365 3.095 -20.160 1.00 90.50 86 ARG A O 1
ATOM 691 N N . LEU A 1 87 ? 8.957 3.787 -22.256 1.00 92.12 87 LEU A N 1
ATOM 692 C CA . LEU A 1 87 ? 7.625 4.325 -21.957 1.00 92.12 87 LEU A CA 1
ATOM 693 C C . LEU A 1 87 ? 6.664 3.225 -21.484 1.00 92.12 87 LEU A C 1
ATOM 695 O O . LEU A 1 87 ? 5.877 3.449 -20.567 1.00 92.12 87 LEU A O 1
ATOM 699 N N . GLY A 1 88 ? 6.747 2.029 -22.073 1.00 90.94 88 GLY A N 1
ATOM 700 C CA . GLY A 1 88 ? 5.987 0.862 -21.629 1.00 90.94 88 GLY A CA 1
ATOM 701 C C . GLY A 1 88 ? 6.328 0.456 -20.193 1.00 90.94 88 GLY A C 1
ATOM 702 O O . GLY A 1 88 ? 5.427 0.252 -19.382 1.00 90.94 88 GLY A O 1
ATOM 703 N N . GLN A 1 89 ? 7.617 0.399 -19.851 1.00 93.75 89 GLN A N 1
ATOM 704 C CA . GLN A 1 89 ? 8.085 0.087 -18.496 1.00 93.75 89 GLN A CA 1
ATOM 705 C C . GLN A 1 89 ? 7.651 1.148 -17.475 1.00 93.75 89 GLN A C 1
ATOM 707 O O . GLN A 1 89 ? 7.154 0.802 -16.403 1.00 93.75 89 GLN A O 1
ATOM 712 N N . GLU A 1 90 ? 7.774 2.433 -17.819 1.00 94.12 90 GLU A N 1
ATOM 713 C CA . GLU A 1 90 ? 7.320 3.548 -16.980 1.00 94.12 90 GLU A CA 1
ATOM 714 C C . GLU A 1 90 ? 5.805 3.473 -16.719 1.00 94.12 90 GLU A C 1
ATOM 716 O O . GLU A 1 90 ? 5.363 3.637 -15.581 1.00 94.12 90 GLU A O 1
ATOM 721 N N . ALA A 1 91 ? 5.004 3.155 -17.742 1.00 91.88 91 ALA A N 1
ATOM 722 C CA . ALA A 1 91 ? 3.557 3.001 -17.601 1.00 91.88 91 ALA A CA 1
ATOM 723 C C . ALA A 1 91 ? 3.172 1.816 -16.698 1.00 91.88 91 ALA A C 1
ATOM 725 O O . ALA A 1 91 ? 2.261 1.937 -15.877 1.00 91.88 91 ALA A O 1
ATOM 726 N N . ILE A 1 92 ? 3.873 0.682 -16.812 1.00 93.12 92 ILE A N 1
ATOM 727 C CA . ILE A 1 92 ? 3.648 -0.489 -15.950 1.00 93.12 92 ILE A CA 1
ATOM 728 C C . ILE A 1 92 ? 3.995 -0.155 -14.495 1.00 93.12 92 ILE A C 1
ATOM 730 O O . ILE A 1 92 ? 3.182 -0.405 -13.605 1.00 93.12 92 ILE A O 1
ATOM 734 N N . ALA A 1 93 ? 5.147 0.475 -14.249 1.00 92.88 93 ALA A N 1
ATOM 735 C CA . ALA A 1 93 ? 5.557 0.885 -12.907 1.00 92.88 93 ALA A CA 1
ATOM 736 C C . ALA A 1 93 ? 4.577 1.902 -12.287 1.00 92.88 93 ALA A C 1
ATOM 738 O O . ALA A 1 93 ? 4.215 1.798 -11.111 1.00 92.88 93 ALA A O 1
ATOM 739 N N . ALA A 1 94 ? 4.080 2.854 -13.084 1.00 91.81 94 ALA A N 1
ATOM 740 C CA . ALA A 1 94 ? 3.056 3.798 -12.647 1.00 91.81 94 ALA A CA 1
ATOM 741 C C . ALA A 1 94 ? 1.751 3.077 -12.264 1.00 91.81 94 ALA A C 1
ATOM 743 O O . ALA A 1 94 ? 1.190 3.333 -11.198 1.00 91.81 94 ALA A O 1
ATOM 744 N N . LEU A 1 95 ? 1.304 2.112 -13.071 1.00 93.38 95 LEU A N 1
ATOM 745 C CA . LEU A 1 95 ? 0.115 1.312 -12.775 1.00 93.38 95 LEU A CA 1
ATOM 746 C C . LEU A 1 95 ? 0.280 0.485 -11.489 1.00 93.38 95 LEU A C 1
ATOM 748 O O . LEU A 1 95 ? -0.652 0.377 -10.692 1.00 93.38 95 LEU A O 1
ATOM 752 N N . GLU A 1 96 ? 1.452 -0.108 -11.268 1.00 92.44 96 GLU A N 1
ATOM 753 C CA . GLU A 1 96 ? 1.740 -0.871 -10.051 1.00 92.44 96 GLU A CA 1
ATOM 754 C C . GLU A 1 96 ? 1.754 0.013 -8.806 1.00 92.44 96 GLU A C 1
ATOM 756 O O . GLU A 1 96 ? 1.112 -0.329 -7.811 1.00 92.44 96 GLU A O 1
ATOM 761 N N . SER A 1 97 ? 2.405 1.176 -8.869 1.00 90.69 97 SER A N 1
ATOM 762 C CA . SER A 1 97 ? 2.399 2.129 -7.754 1.00 90.69 97 SER A CA 1
ATOM 763 C C . SER A 1 97 ? 0.983 2.619 -7.426 1.00 90.69 97 SER A C 1
ATOM 765 O O . SER A 1 97 ? 0.602 2.648 -6.255 1.00 90.69 97 SER A O 1
ATOM 767 N N . GLN A 1 98 ? 0.154 2.884 -8.442 1.00 90.69 98 GLN A N 1
ATOM 768 C CA . GLN A 1 98 ? -1.253 3.231 -8.249 1.00 90.69 98 GLN A CA 1
ATOM 769 C C . GLN A 1 98 ? -2.043 2.083 -7.604 1.00 90.69 98 GLN A C 1
ATOM 771 O O . GLN A 1 98 ? -2.812 2.308 -6.671 1.00 90.69 98 GLN A O 1
ATOM 776 N N . LYS A 1 99 ? -1.840 0.836 -8.050 1.00 87.50 99 LYS A N 1
ATOM 777 C CA . LYS A 1 99 ? -2.479 -0.343 -7.444 1.00 87.50 99 LYS A CA 1
ATOM 778 C C . LYS A 1 99 ? -2.086 -0.523 -5.980 1.00 87.50 99 LYS A C 1
ATOM 780 O O . LYS A 1 99 ? -2.940 -0.896 -5.179 1.00 87.50 99 LYS A O 1
ATOM 785 N N . ILE A 1 100 ? -0.823 -0.283 -5.625 1.00 82.62 100 ILE A N 1
ATOM 786 C CA . ILE A 1 100 ? -0.347 -0.359 -4.237 1.00 82.62 100 ILE A CA 1
ATOM 787 C C . ILE A 1 100 ? -1.014 0.727 -3.391 1.00 82.62 100 ILE A C 1
ATOM 789 O O . ILE A 1 100 ? -1.540 0.404 -2.329 1.00 82.62 100 ILE A O 1
ATOM 793 N N . ALA A 1 101 ? -1.070 1.968 -3.881 1.00 81.38 101 ALA A N 1
ATOM 794 C CA . ALA A 1 101 ? -1.730 3.069 -3.181 1.00 81.38 101 ALA A CA 1
ATOM 795 C C . ALA A 1 101 ? -3.225 2.788 -2.947 1.00 81.38 101 ALA A C 1
ATOM 797 O O . ALA A 1 101 ? -3.705 2.907 -1.824 1.00 81.38 101 ALA A O 1
ATOM 798 N N . ILE A 1 102 ? -3.941 2.311 -3.972 1.00 76.75 102 ILE A N 1
ATOM 799 C CA . ILE A 1 102 ? -5.355 1.922 -3.854 1.00 76.75 102 ILE A CA 1
ATOM 800 C C . ILE A 1 102 ? -5.522 0.759 -2.871 1.00 76.75 102 ILE A C 1
ATOM 802 O O . ILE A 1 102 ? -6.429 0.777 -2.046 1.00 76.75 102 ILE A O 1
ATOM 806 N N . ARG A 1 103 ? -4.652 -0.259 -2.916 1.00 68.75 103 ARG A N 1
ATOM 807 C CA . ARG A 1 103 ? -4.701 -1.371 -1.952 1.00 68.75 103 ARG A CA 1
ATOM 808 C C . ARG A 1 103 ? -4.457 -0.904 -0.525 1.00 68.75 103 ARG A C 1
ATOM 810 O O . ARG A 1 103 ? -5.101 -1.428 0.373 1.00 68.75 103 ARG A O 1
ATOM 817 N N . GLN A 1 104 ? -3.550 0.045 -0.313 1.00 72.19 104 GLN A N 1
ATOM 818 C CA . GLN A 1 104 ? -3.302 0.629 1.005 1.00 72.19 104 GLN A CA 1
ATOM 819 C C . GLN A 1 104 ? -4.505 1.442 1.488 1.00 72.19 104 GLN A C 1
ATOM 821 O O . GLN A 1 104 ? -4.917 1.279 2.631 1.00 72.19 104 GLN A O 1
ATOM 826 N N . GLU A 1 105 ? -5.119 2.241 0.614 1.00 69.56 105 GLU A N 1
ATOM 827 C CA . GLU A 1 105 ? -6.337 2.985 0.941 1.00 69.56 105 GLU A CA 1
ATOM 828 C C . GLU A 1 105 ? -7.502 2.042 1.282 1.00 69.56 105 GLU A C 1
ATOM 830 O O . GLU A 1 105 ? -8.180 2.231 2.289 1.00 69.56 105 GLU A O 1
ATOM 835 N N . ILE A 1 106 ? -7.699 0.981 0.494 1.00 61.66 106 ILE A N 1
ATOM 836 C CA . ILE A 1 106 ? -8.711 -0.048 0.764 1.00 61.66 106 ILE A CA 1
ATOM 837 C C . ILE A 1 106 ? -8.389 -0.798 2.061 1.00 61.66 106 ILE A C 1
ATOM 839 O O . ILE A 1 106 ? -9.292 -1.031 2.853 1.00 61.66 106 ILE A O 1
ATOM 843 N N . ALA A 1 107 ? -7.121 -1.123 2.327 1.00 59.31 107 ALA A N 1
ATOM 844 C CA . ALA A 1 107 ? -6.702 -1.765 3.575 1.00 59.31 107 ALA A CA 1
ATOM 845 C C . ALA A 1 107 ? -6.889 -0.869 4.813 1.00 59.31 107 ALA A C 1
ATOM 847 O O . ALA A 1 107 ? -6.823 -1.359 5.938 1.00 59.31 107 ALA A O 1
ATOM 848 N N . HIS A 1 108 ? -7.092 0.438 4.633 1.00 63.28 108 HIS A N 1
ATOM 849 C CA . HIS A 1 108 ? -7.435 1.365 5.713 1.00 63.28 108 HIS A CA 1
ATOM 850 C C . HIS A 1 108 ? -8.942 1.567 5.878 1.00 63.28 108 HIS A C 1
ATOM 852 O O . HIS A 1 108 ? -9.359 2.145 6.880 1.00 63.28 108 HIS A O 1
ATOM 858 N N . ARG A 1 109 ? -9.768 1.067 4.950 1.00 78.56 109 ARG A N 1
ATOM 859 C CA . ARG A 1 109 ? -11.220 1.064 5.113 1.00 78.56 109 ARG A CA 1
ATOM 860 C C . ARG A 1 109 ? -11.643 -0.190 5.851 1.00 78.56 109 ARG A C 1
ATOM 862 O O . ARG A 1 109 ? -11.494 -1.302 5.357 1.00 78.56 109 ARG A O 1
ATOM 869 N N . VAL A 1 110 ? -12.205 0.018 7.031 1.00 89.12 110 VAL A N 1
ATOM 870 C CA . VAL A 1 110 ? -12.858 -1.049 7.777 1.00 89.12 110 VAL A CA 1
ATOM 871 C C . VAL A 1 110 ? -14.122 -1.451 7.028 1.00 89.12 110 VAL A C 1
ATOM 873 O O . VAL A 1 110 ? -14.983 -0.621 6.758 1.00 89.12 110 VAL A O 1
ATOM 876 N N . SER A 1 111 ? -14.219 -2.721 6.660 1.00 90.81 111 SER A N 1
ATOM 877 C CA . SER A 1 111 ? -15.368 -3.268 5.948 1.00 90.81 111 SER A CA 1
ATOM 878 C C . SER A 1 111 ? -16.396 -3.874 6.914 1.00 90.81 111 SER A C 1
ATOM 880 O O . SER A 1 111 ? -16.059 -4.259 8.041 1.00 90.81 111 SER A O 1
ATOM 882 N N . PRO A 1 112 ? -17.658 -4.065 6.480 1.00 93.31 112 PRO A N 1
ATOM 883 C CA . PRO A 1 112 ? -18.646 -4.810 7.258 1.00 93.31 112 PRO A CA 1
ATOM 884 C C . PRO A 1 112 ? -18.186 -6.222 7.641 1.00 93.31 112 PRO A C 1
ATOM 886 O O . PRO A 1 112 ? -18.606 -6.730 8.682 1.00 93.31 112 PRO A O 1
ATOM 889 N N . THR A 1 113 ? -17.355 -6.859 6.808 1.00 93.88 113 THR A N 1
ATOM 890 C CA . THR A 1 113 ? -16.785 -8.188 7.059 1.00 93.88 113 THR A CA 1
ATOM 891 C C . THR A 1 113 ? -15.751 -8.167 8.177 1.00 93.88 113 THR A C 1
ATOM 893 O O . THR A 1 113 ? -15.812 -9.034 9.040 1.00 93.88 113 THR A O 1
ATOM 896 N N . ASP A 1 114 ? -14.907 -7.135 8.267 1.00 94.44 114 ASP A N 1
ATOM 897 C CA . ASP A 1 114 ? -13.906 -7.037 9.341 1.00 94.44 114 ASP A CA 1
ATOM 898 C C . ASP A 1 114 ? -14.566 -6.967 10.726 1.00 94.44 114 ASP A C 1
ATOM 900 O O . ASP A 1 114 ? -14.109 -7.592 11.685 1.00 94.44 114 ASP A O 1
ATOM 904 N N . TRP A 1 115 ? -15.691 -6.248 10.833 1.00 96.31 115 TRP A N 1
ATOM 905 C CA . TRP A 1 115 ? -16.492 -6.205 12.058 1.00 96.31 115 TRP A CA 1
ATOM 906 C C . TRP A 1 115 ? -17.111 -7.564 12.411 1.00 96.31 115 TRP A C 1
ATOM 908 O O . TRP A 1 115 ? -17.190 -7.912 13.590 1.00 96.31 115 TRP A O 1
ATOM 918 N N . ARG A 1 116 ? -17.539 -8.353 11.417 1.00 96.56 116 ARG A N 1
ATOM 919 C CA . ARG A 1 116 ? -18.076 -9.705 11.652 1.00 96.56 116 ARG A CA 1
ATOM 920 C C . ARG A 1 116 ? -16.983 -10.666 12.099 1.00 96.56 116 ARG A C 1
ATOM 922 O O . ARG A 1 116 ? -17.169 -11.343 13.105 1.00 96.56 116 ARG A O 1
ATOM 929 N N . ASP A 1 117 ? -15.827 -10.646 11.446 1.00 96.25 117 ASP A N 1
ATOM 930 C CA . ASP A 1 117 ? -14.673 -11.463 11.829 1.00 96.25 117 ASP A CA 1
ATOM 931 C C . ASP A 1 117 ? -14.212 -11.134 13.256 1.00 96.25 117 ASP A C 1
ATOM 933 O O . ASP A 1 117 ? -13.869 -12.017 14.047 1.00 96.25 117 ASP A O 1
ATOM 937 N N . LEU A 1 118 ? -14.223 -9.849 13.623 1.00 96.56 118 LEU A N 1
ATOM 938 C CA . LEU A 1 118 ? -13.918 -9.417 14.982 1.00 96.56 118 LEU A CA 1
ATOM 939 C C . LEU A 1 118 ? -14.965 -9.911 15.992 1.00 96.56 118 LEU A C 1
ATOM 941 O O . LEU A 1 118 ? -14.600 -10.386 17.069 1.00 96.56 118 LEU A O 1
ATOM 945 N N . SER A 1 119 ? -16.250 -9.857 15.636 1.00 96.31 119 SER A N 1
ATOM 946 C CA . SER A 1 119 ? -17.338 -10.427 16.437 1.00 96.31 119 SER A CA 1
ATOM 947 C C . SER A 1 119 ? -17.133 -11.925 16.679 1.00 96.31 119 SER A C 1
ATOM 949 O O . SER A 1 119 ? -17.247 -12.389 17.810 1.00 96.31 119 SER A O 1
ATOM 951 N N . GLU A 1 120 ? -16.780 -12.696 15.651 1.0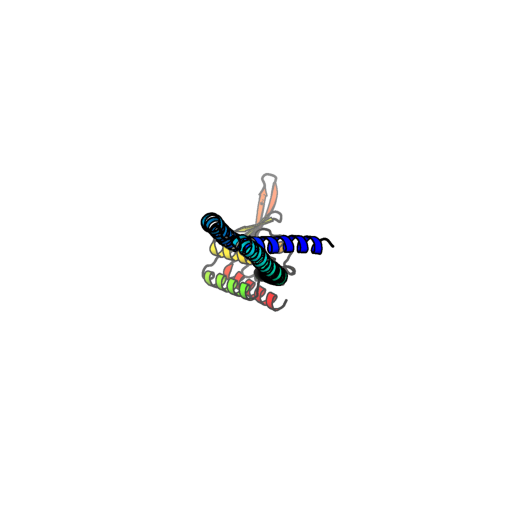0 96.75 120 GLU A N 1
ATOM 952 C CA . GLU A 1 120 ? -16.508 -14.130 15.794 1.00 96.75 120 GLU A CA 1
ATOM 953 C C . GLU A 1 120 ? -15.331 -14.403 16.739 1.00 96.75 120 GLU A C 1
ATOM 955 O O . GLU A 1 120 ? -15.421 -15.279 17.602 1.00 96.75 120 GLU A O 1
ATOM 960 N N . LYS A 1 121 ? -14.261 -13.601 16.656 1.00 95.88 121 LYS A N 1
ATOM 961 C CA . LYS A 1 121 ? -13.112 -13.691 17.574 1.00 95.88 121 LYS A CA 1
ATOM 962 C C . LYS A 1 121 ? -13.499 -13.396 19.022 1.00 95.88 121 LYS A C 1
ATOM 964 O O . LYS A 1 121 ? -13.047 -14.104 19.920 1.00 95.88 121 LYS A O 1
ATOM 969 N N . PHE A 1 122 ? -14.344 -12.392 19.263 1.00 95.06 122 PHE A N 1
ATOM 970 C CA . PHE A 1 122 ? -14.874 -12.131 20.604 1.00 95.06 122 PHE A CA 1
ATOM 971 C C . PHE A 1 122 ? -15.775 -13.268 21.091 1.00 95.06 122 PHE A C 1
ATOM 973 O O . PHE A 1 122 ? -15.671 -13.683 22.244 1.00 95.06 122 PHE A O 1
ATOM 980 N N . ASN A 1 123 ? -16.622 -13.817 20.221 1.00 94.62 123 ASN A N 1
ATOM 981 C CA . ASN A 1 123 ? -17.495 -14.933 20.567 1.00 94.62 123 ASN A CA 1
ATOM 982 C C . ASN A 1 123 ? -16.690 -16.187 20.953 1.00 94.62 123 ASN A C 1
ATOM 984 O O . ASN A 1 123 ? -17.031 -16.859 21.923 1.00 94.62 123 ASN A O 1
ATOM 988 N N . ALA A 1 124 ? -15.577 -16.454 20.260 1.00 93.81 124 ALA A N 1
ATOM 989 C CA . ALA A 1 124 ? -14.687 -17.579 20.548 1.00 93.81 124 ALA A CA 1
ATOM 990 C C . ALA A 1 124 ? -14.049 -17.518 21.948 1.00 93.81 124 ALA A C 1
ATOM 992 O O . ALA A 1 124 ? -13.766 -18.561 22.533 1.00 93.81 124 ALA A O 1
ATOM 993 N N . ILE A 1 125 ? -13.851 -16.317 22.504 1.00 91.00 125 ILE A N 1
ATOM 994 C CA . ILE A 1 125 ? -13.333 -16.127 23.872 1.00 91.00 125 ILE A CA 1
ATOM 995 C C . ILE A 1 125 ? -14.443 -15.889 24.909 1.00 91.00 125 ILE A C 1
ATOM 997 O O . ILE A 1 125 ? -14.175 -15.839 26.109 1.00 91.00 125 ILE A O 1
ATOM 1001 N N . GLY A 1 126 ? -15.697 -15.745 24.467 1.00 76.31 126 GLY A N 1
ATOM 1002 C CA . GLY A 1 126 ? -16.844 -15.356 25.293 1.00 76.31 126 GLY A CA 1
ATOM 1003 C C . GLY A 1 126 ? -17.328 -16.415 26.285 1.00 76.31 126 GLY A C 1
ATOM 1004 O O . GLY A 1 126 ? -18.201 -16.126 27.104 1.00 76.31 126 GLY A O 1
ATOM 1005 N N . SER A 1 127 ? -16.750 -17.621 26.261 1.00 73.19 127 SER A N 1
ATOM 1006 C CA . SER A 1 127 ? -16.963 -18.637 27.299 1.00 73.19 127 SER A CA 1
ATOM 1007 C C . SER A 1 127 ? -16.445 -18.197 28.672 1.00 73.19 127 SER A C 1
ATOM 1009 O O . SER A 1 127 ? -16.894 -18.715 29.693 1.00 73.19 127 SER A O 1
ATOM 1011 N N . PHE A 1 128 ? -15.517 -17.239 28.712 1.00 70.81 128 PHE A N 1
ATOM 1012 C CA . PHE A 1 128 ? -14.942 -16.710 29.942 1.00 70.81 128 PHE A CA 1
ATOM 1013 C C . PHE A 1 128 ? -15.558 -15.349 30.296 1.00 70.81 128 PHE A C 1
ATOM 1015 O O . PHE A 1 128 ? -15.719 -14.467 29.452 1.00 70.81 128 PHE A O 1
ATOM 1022 N N . GLN A 1 129 ? -15.899 -15.159 31.574 1.00 77.69 129 GLN A N 1
ATOM 1023 C CA . GLN A 1 129 ? -16.461 -13.905 32.081 1.00 77.69 129 GLN A CA 1
ATOM 1024 C C . GLN A 1 129 ? -15.355 -12.861 32.298 1.00 77.69 129 GLN A C 1
ATOM 1026 O O . GLN A 1 129 ? -14.947 -12.595 33.426 1.00 77.69 129 GLN A O 1
ATOM 1031 N N . TYR A 1 130 ? -14.858 -12.259 31.217 1.00 87.56 130 TYR A N 1
ATOM 1032 C CA . TYR A 1 130 ? -13.928 -11.136 31.328 1.00 87.56 130 TYR A CA 1
ATOM 1033 C C . TYR A 1 130 ? -14.690 -9.845 31.621 1.00 87.56 130 TYR A C 1
ATOM 1035 O O . TYR A 1 130 ? -15.603 -9.471 30.885 1.00 87.56 130 TYR A O 1
ATOM 1043 N N . SER A 1 131 ? -14.310 -9.150 32.690 1.00 89.69 131 SER A N 1
ATOM 1044 C CA . SER A 1 131 ? -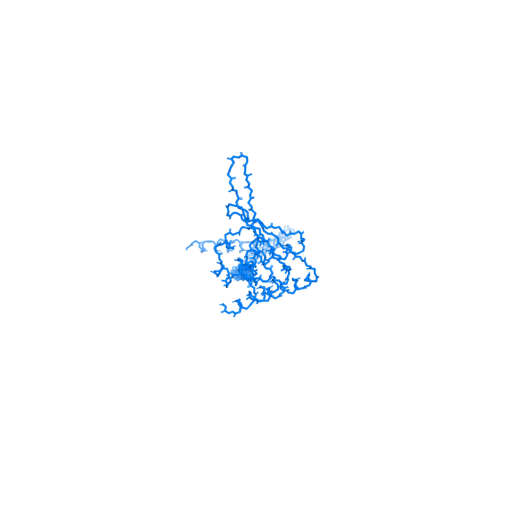14.879 -7.854 33.064 1.00 89.69 131 SER A CA 1
ATOM 1045 C C . SER A 1 131 ? -13.846 -6.744 32.915 1.00 89.69 131 SER A C 1
ATOM 1047 O O . SER A 1 131 ? -12.686 -6.931 33.294 1.00 89.69 131 SER A O 1
ATOM 1049 N N . ALA A 1 132 ? -14.280 -5.576 32.454 1.00 92.50 132 ALA A N 1
ATOM 1050 C CA . ALA A 1 132 ? -13.485 -4.356 32.512 1.00 92.50 132 ALA A CA 1
ATOM 1051 C C . ALA A 1 132 ? -14.014 -3.461 33.630 1.00 92.50 132 ALA A C 1
ATOM 1053 O O . ALA A 1 132 ? -15.221 -3.262 33.735 1.00 92.50 132 ALA A O 1
ATOM 1054 N N . GLN A 1 133 ? -13.125 -2.915 34.454 1.00 92.50 133 GLN A N 1
ATOM 1055 C CA . GLN A 1 133 ? -13.477 -1.957 35.504 1.00 92.50 133 GLN A CA 1
ATOM 1056 C C . GLN A 1 133 ? -12.994 -0.568 35.109 1.00 92.50 133 GLN A C 1
ATOM 1058 O O . GLN A 1 133 ? -11.929 -0.446 34.503 1.00 92.50 133 GLN A O 1
ATOM 1063 N N . PHE A 1 134 ? -13.731 0.470 35.482 1.00 92.06 134 PHE A N 1
ATOM 1064 C CA . PHE A 1 134 ? -13.279 1.846 35.340 1.00 92.06 134 PHE A CA 1
ATOM 1065 C C . PHE A 1 134 ? -13.353 2.595 36.662 1.00 92.06 134 PHE A C 1
ATOM 1067 O O . PHE A 1 134 ? -14.152 2.283 37.546 1.00 92.06 134 PHE A O 1
ATOM 1074 N N . GLN A 1 135 ? -12.504 3.607 36.760 1.00 90.75 135 GLN A N 1
ATOM 1075 C CA . GLN A 1 135 ? -12.545 4.611 37.805 1.00 90.75 135 GLN A CA 1
ATOM 1076 C C . GLN A 1 135 ? -12.393 5.978 37.150 1.00 90.75 135 GLN A C 1
ATOM 1078 O O . GLN A 1 135 ? -11.400 6.217 36.462 1.00 90.75 135 GLN A O 1
ATOM 1083 N N . THR A 1 136 ? -13.359 6.864 37.366 1.00 88.69 136 THR A N 1
ATOM 1084 C CA . THR A 1 136 ? -13.274 8.270 36.986 1.00 88.69 136 THR A CA 1
ATOM 1085 C C . THR A 1 136 ? -12.983 9.101 38.223 1.00 88.69 136 THR A C 1
ATOM 1087 O O . THR A 1 136 ? -13.768 9.114 39.170 1.00 88.69 136 THR A O 1
ATOM 1090 N N . THR A 1 137 ? -11.864 9.815 38.196 1.00 87.38 137 THR A N 1
ATOM 1091 C CA . THR A 1 137 ? -11.440 10.731 39.257 1.00 87.38 137 THR A CA 1
ATOM 1092 C C . THR A 1 137 ? -11.147 12.075 38.609 1.00 87.38 137 THR A C 1
ATOM 1094 O O . THR A 1 137 ? -10.374 12.128 37.657 1.00 87.38 137 THR A O 1
ATOM 1097 N N . GLN A 1 138 ? -11.782 13.151 39.086 1.00 85.31 138 GLN A N 1
ATOM 1098 C CA . GLN A 1 138 ? -11.592 14.507 38.539 1.00 85.31 138 GLN A CA 1
ATOM 1099 C C . GLN A 1 138 ? -11.786 14.584 37.005 1.00 85.31 138 GLN A C 1
ATOM 1101 O O . GLN A 1 138 ? -11.056 15.272 36.300 1.00 85.31 138 GLN A O 1
ATOM 1106 N N . GLY A 1 139 ? -12.756 13.834 36.470 1.00 82.25 139 GLY A N 1
ATOM 1107 C CA . GLY A 1 139 ? -13.058 13.791 35.032 1.00 82.25 139 GLY A CA 1
ATOM 1108 C C . GLY A 1 139 ? -12.149 12.883 34.195 1.00 82.25 139 GLY A C 1
ATOM 1109 O O . GLY A 1 139 ? -12.470 12.615 33.041 1.00 82.25 139 GLY A O 1
ATOM 1110 N N . VAL A 1 140 ? -11.067 12.342 34.762 1.00 84.94 140 VAL A N 1
ATOM 1111 C CA . VAL A 1 140 ? -10.182 11.393 34.073 1.00 84.94 140 VAL A CA 1
ATOM 1112 C C . VAL A 1 140 ? -10.648 9.972 34.349 1.00 84.94 140 VAL A C 1
ATOM 1114 O O . VAL A 1 140 ? -10.663 9.541 35.502 1.00 84.94 140 VAL A O 1
ATOM 1117 N N . THR A 1 141 ? -11.009 9.235 33.297 1.00 88.44 141 THR A N 1
ATOM 1118 C CA . THR A 1 141 ? -11.439 7.834 33.404 1.00 88.44 141 THR A CA 1
ATOM 1119 C C . THR A 1 141 ? -10.283 6.895 33.100 1.00 88.44 141 THR A C 1
ATOM 1121 O O . THR A 1 141 ? -9.610 7.035 32.086 1.00 88.44 141 THR A O 1
ATOM 1124 N N . LYS A 1 142 ? -10.054 5.915 33.976 1.00 91.88 142 LYS A N 1
ATOM 1125 C CA . LYS A 1 142 ? -9.044 4.875 33.783 1.00 91.88 142 LYS A CA 1
ATOM 1126 C C . LYS A 1 142 ? -9.693 3.504 33.751 1.00 91.88 142 LYS A C 1
ATOM 1128 O O . LYS A 1 142 ? -10.330 3.106 34.725 1.00 91.88 142 LYS A O 1
ATOM 1133 N N . TRP A 1 143 ? -9.447 2.766 32.674 1.00 93.69 143 TRP A N 1
ATOM 1134 C CA . TRP A 1 143 ? -9.910 1.394 32.506 1.00 93.69 143 TRP A CA 1
ATOM 1135 C C . TRP A 1 143 ? -8.880 0.367 32.983 1.00 93.69 143 TRP A C 1
ATOM 1137 O O . TRP A 1 143 ? -7.666 0.553 32.874 1.00 93.69 143 TRP A O 1
ATOM 1147 N N . ARG A 1 144 ? -9.377 -0.752 33.510 1.00 93.19 144 ARG A N 1
ATOM 1148 C CA . ARG A 1 144 ? -8.603 -1.940 33.870 1.00 93.19 144 ARG A CA 1
ATOM 1149 C C . ARG A 1 144 ? -9.249 -3.163 33.230 1.00 93.19 144 ARG A C 1
ATOM 1151 O O . ARG A 1 144 ? -10.363 -3.541 33.584 1.00 93.19 144 ARG A O 1
ATOM 1158 N N . LEU A 1 145 ? -8.516 -3.777 32.306 1.00 92.44 145 LEU A N 1
ATOM 1159 C CA . LEU A 1 145 ? -8.834 -5.049 31.663 1.00 92.44 145 LEU A CA 1
ATOM 1160 C C . LEU A 1 145 ? -7.579 -5.925 31.735 1.00 92.44 145 LEU A C 1
ATOM 1162 O O . LEU A 1 145 ? -6.538 -5.557 31.188 1.00 92.44 145 LEU A O 1
ATOM 1166 N N . TYR A 1 146 ? -7.664 -7.037 32.466 1.00 87.62 146 TYR A N 1
ATOM 1167 C CA . TYR A 1 146 ? -6.498 -7.861 32.808 1.00 87.62 146 TYR A CA 1
ATOM 1168 C C . TYR A 1 146 ? -6.185 -8.951 31.778 1.00 87.62 146 TYR A C 1
ATOM 1170 O O . TYR A 1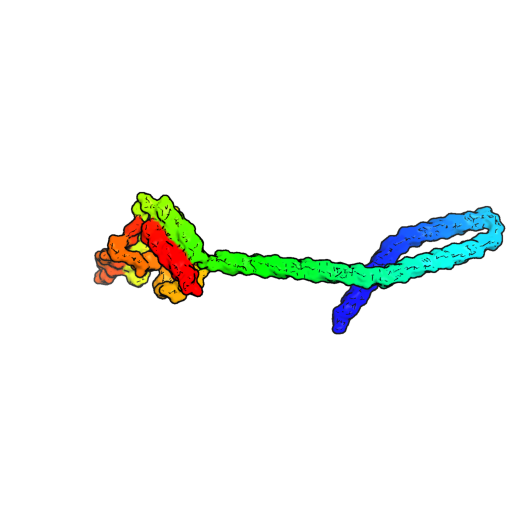 146 ? -5.037 -9.377 31.682 1.00 87.62 146 TYR A O 1
ATOM 1178 N N . ASP A 1 147 ? -7.176 -9.391 31.003 1.00 90.19 147 ASP A N 1
ATOM 1179 C CA . ASP A 1 147 ? -6.992 -10.469 30.033 1.00 90.19 147 ASP A CA 1
ATOM 1180 C C . ASP A 1 147 ? -6.281 -9.977 28.764 1.00 90.19 147 ASP A C 1
ATOM 1182 O O . ASP A 1 147 ? -6.709 -9.010 28.129 1.00 90.19 147 ASP A O 1
ATOM 1186 N N . THR A 1 148 ? -5.183 -10.636 28.392 1.00 90.50 148 THR A N 1
ATOM 1187 C CA . THR A 1 148 ? -4.318 -10.210 27.283 1.00 90.50 148 THR A CA 1
ATOM 1188 C C . THR A 1 148 ? -4.971 -10.414 25.920 1.00 90.50 148 THR A C 1
ATOM 1190 O O . THR A 1 148 ? -4.806 -9.567 25.040 1.00 90.50 148 THR A O 1
ATOM 1193 N N . GLN A 1 149 ? -5.740 -11.491 25.744 1.00 92.19 149 GLN A N 1
ATOM 1194 C CA . GLN A 1 149 ? -6.403 -11.806 24.482 1.00 92.19 149 GLN A CA 1
ATOM 1195 C C . GLN A 1 149 ? -7.583 -10.862 24.239 1.00 92.19 149 GLN A C 1
ATOM 1197 O O . GLN A 1 149 ? -7.669 -10.238 23.181 1.00 92.19 149 GLN A O 1
ATOM 1202 N N . CYS A 1 150 ? -8.442 -10.676 25.242 1.00 93.06 150 CYS A N 1
ATOM 1203 C CA . CYS A 1 150 ? -9.531 -9.710 25.207 1.00 93.06 150 CYS A CA 1
ATOM 1204 C C . CYS A 1 150 ? -8.989 -8.293 25.004 1.00 93.06 150 CYS A C 1
ATOM 1206 O O . CYS A 1 150 ? -9.533 -7.545 24.197 1.00 93.06 150 CYS A O 1
ATOM 1208 N N . LYS A 1 151 ? -7.884 -7.925 25.669 1.00 94.88 151 LYS A N 1
ATOM 1209 C CA . LYS A 1 151 ? -7.240 -6.622 25.473 1.00 94.88 151 LYS A CA 1
ATOM 1210 C C . LYS A 1 151 ? -6.757 -6.432 24.037 1.00 94.88 151 LYS A C 1
ATOM 1212 O O . LYS A 1 151 ? -6.996 -5.370 23.478 1.00 94.88 151 LYS A O 1
ATOM 1217 N N . ALA A 1 152 ? -6.134 -7.439 23.423 1.00 94.75 152 ALA A N 1
ATOM 1218 C CA . ALA A 1 152 ? -5.697 -7.362 22.028 1.00 94.75 152 ALA A CA 1
ATOM 1219 C C . ALA A 1 152 ? -6.876 -7.158 21.058 1.00 94.75 152 ALA A C 1
ATOM 1221 O O . ALA A 1 152 ? -6.791 -6.325 20.155 1.00 94.75 152 ALA A O 1
ATOM 1222 N N . LEU A 1 153 ? -7.993 -7.861 21.274 1.00 96.31 153 LEU A N 1
ATOM 1223 C CA . LEU A 1 153 ? -9.206 -7.673 20.473 1.00 96.31 153 LEU A CA 1
ATOM 1224 C C . LEU A 1 153 ? -9.843 -6.293 20.704 1.00 96.31 153 LEU A C 1
ATOM 1226 O O . LEU A 1 153 ? -10.238 -5.647 19.738 1.00 96.31 153 LEU A O 1
ATOM 1230 N N . CYS A 1 154 ? -9.883 -5.797 21.946 1.00 96.19 154 CYS A N 1
ATOM 1231 C CA . CYS A 1 154 ? -10.346 -4.439 22.254 1.00 96.19 154 CYS A CA 1
ATOM 1232 C C . CYS A 1 154 ? -9.455 -3.368 21.610 1.00 96.19 154 CYS A C 1
ATOM 1234 O O . CYS A 1 154 ? -9.969 -2.370 21.113 1.00 96.19 154 CYS A O 1
ATOM 1236 N N . THR A 1 155 ? -8.133 -3.574 21.571 1.00 96.62 155 THR A N 1
ATOM 1237 C CA . THR A 1 155 ? -7.211 -2.687 20.850 1.00 96.62 155 THR A CA 1
ATOM 1238 C C . THR A 1 155 ? -7.583 -2.620 19.374 1.00 96.62 155 THR A C 1
ATOM 1240 O O . THR A 1 155 ? -7.737 -1.526 18.834 1.00 96.62 155 THR A O 1
ATOM 1243 N N . LEU A 1 156 ? -7.776 -3.779 18.735 1.00 95.81 156 LEU A N 1
ATOM 1244 C CA . LEU A 1 156 ? -8.167 -3.854 17.329 1.00 95.81 156 LEU A CA 1
ATOM 1245 C C . LEU A 1 156 ? -9.508 -3.140 17.089 1.00 95.81 156 LEU A C 1
ATOM 1247 O O . LEU A 1 156 ? -9.590 -2.258 16.236 1.00 95.81 156 LEU A O 1
ATOM 1251 N N . ALA A 1 157 ? -10.518 -3.429 17.910 1.00 96.00 157 ALA A N 1
ATOM 1252 C CA . ALA A 1 157 ? -11.831 -2.793 17.844 1.00 96.00 157 ALA A CA 1
ATOM 1253 C C . ALA A 1 157 ? -11.748 -1.259 17.963 1.00 96.00 157 ALA A C 1
ATOM 1255 O O . ALA A 1 157 ? -12.314 -0.525 17.152 1.00 96.00 157 ALA A O 1
ATOM 1256 N N . GLY A 1 158 ? -10.980 -0.760 18.935 1.00 95.50 158 GLY A N 1
ATOM 1257 C CA . GLY A 1 158 ? -10.782 0.671 19.152 1.00 95.50 158 GLY A CA 1
ATOM 1258 C C . GLY A 1 158 ? -10.011 1.366 18.030 1.00 95.50 158 GLY A C 1
ATOM 1259 O O . GLY A 1 158 ? -10.244 2.548 17.773 1.00 95.50 158 GLY A O 1
ATOM 1260 N N . THR A 1 159 ? -9.112 0.663 17.334 1.00 94.31 159 THR A N 1
ATOM 1261 C CA . THR A 1 159 ? -8.476 1.193 16.115 1.00 94.31 159 THR A CA 1
ATOM 1262 C C . THR A 1 159 ? -9.445 1.224 14.935 1.00 94.31 159 THR A C 1
ATOM 1264 O O . THR A 1 159 ? -9.521 2.236 14.241 1.00 94.31 159 THR A O 1
ATOM 1267 N N . MET A 1 160 ? -10.251 0.172 14.762 1.00 94.88 160 MET A N 1
ATOM 1268 C CA . MET A 1 160 ? -11.255 0.088 13.699 1.00 94.88 160 MET A CA 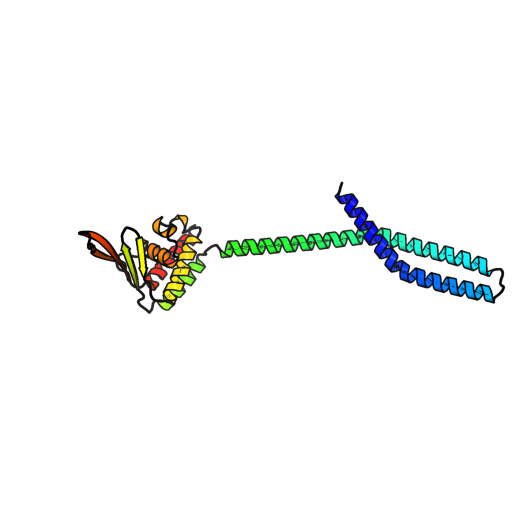1
ATOM 1269 C C . MET A 1 160 ? -12.336 1.168 13.834 1.00 94.88 160 MET A C 1
ATOM 1271 O O . MET A 1 160 ? -12.757 1.725 12.826 1.00 94.88 160 MET A O 1
ATOM 1275 N N . LEU A 1 161 ? -12.731 1.539 15.058 1.00 94.25 161 LEU A N 1
ATOM 1276 C CA . LEU A 1 161 ? -13.678 2.640 15.287 1.00 94.25 161 LEU A CA 1
ATOM 1277 C C . LEU A 1 161 ? -13.220 3.967 14.667 1.00 94.25 161 LEU A C 1
ATOM 1279 O O . LEU A 1 161 ? -14.047 4.713 14.153 1.00 94.25 161 LEU A O 1
ATOM 1283 N N . MET A 1 162 ? -11.918 4.258 14.722 1.00 93.56 162 MET A N 1
ATOM 1284 C CA . MET A 1 162 ? -11.351 5.501 14.189 1.00 93.56 162 MET A CA 1
ATOM 1285 C C . MET A 1 162 ? -11.033 5.416 12.695 1.00 93.56 162 MET A C 1
ATOM 1287 O O . MET A 1 162 ? -11.057 6.433 12.011 1.00 93.56 162 MET A O 1
ATOM 1291 N N . ALA A 1 163 ? -10.726 4.218 12.194 1.00 90.94 163 ALA A N 1
ATOM 1292 C CA . ALA A 1 163 ? -10.485 3.979 10.772 1.00 90.94 163 ALA A CA 1
ATOM 1293 C C . ALA A 1 163 ? -11.788 3.888 9.954 1.00 90.94 163 ALA A C 1
ATOM 1295 O O . ALA A 1 163 ? -11.793 4.141 8.751 1.00 90.94 163 ALA A O 1
ATOM 1296 N N . SER A 1 164 ? -12.902 3.545 10.602 1.00 92.06 164 SER A N 1
ATOM 1297 C CA . SER A 1 164 ? -14.226 3.494 9.989 1.00 92.06 164 SER A CA 1
ATOM 1298 C C . SER A 1 164 ? -14.714 4.881 9.571 1.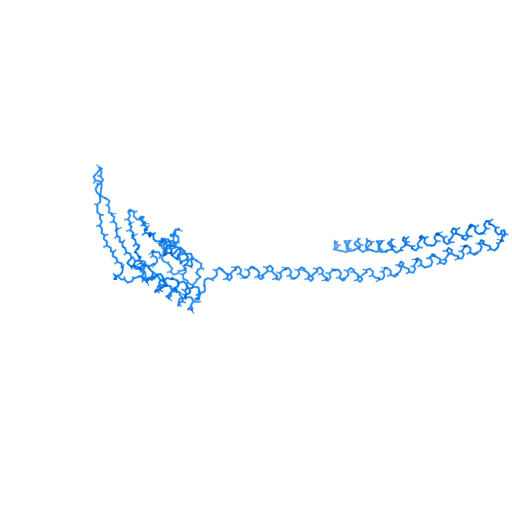00 92.06 164 SER A C 1
ATOM 1300 O O . SER A 1 164 ? -14.948 5.756 10.409 1.00 92.06 164 SER A O 1
ATOM 1302 N N . THR A 1 165 ? -14.957 5.065 8.274 1.00 89.44 165 THR A N 1
ATOM 1303 C CA . THR A 1 165 ? -15.523 6.311 7.742 1.00 89.44 165 THR A CA 1
ATOM 1304 C C . THR A 1 165 ? -17.004 6.473 8.071 1.00 89.44 165 THR A C 1
ATOM 1306 O O . THR A 1 165 ? -17.460 7.604 8.218 1.00 89.44 165 THR A O 1
ATOM 1309 N N . ALA A 1 166 ? -17.755 5.374 8.208 1.00 91.44 166 ALA A N 1
ATOM 1310 C CA . ALA A 1 166 ? -19.177 5.430 8.541 1.00 91.44 166 ALA A CA 1
ATOM 1311 C C . ALA A 1 166 ? -19.411 5.681 10.038 1.00 91.44 166 ALA A C 1
ATOM 1313 O O . ALA A 1 166 ? -20.321 6.425 10.408 1.00 91.44 166 ALA A O 1
ATOM 1314 N N . ILE A 1 167 ? -18.594 5.077 10.908 1.00 93.12 167 ILE A N 1
ATOM 1315 C CA . ILE A 1 167 ? -18.807 5.077 12.360 1.00 93.12 167 ILE A CA 1
ATOM 1316 C C . ILE A 1 167 ? -18.097 6.253 13.025 1.00 93.12 167 ILE A C 1
ATOM 1318 O O . ILE A 1 167 ? -18.708 6.911 13.867 1.00 93.12 167 ILE A O 1
ATOM 1322 N N . SER A 1 168 ? -16.845 6.561 12.652 1.00 92.50 168 SER A N 1
ATOM 1323 C CA . SER A 1 168 ? -16.044 7.594 13.330 1.00 92.50 168 SER A CA 1
ATOM 1324 C C . SER A 1 168 ? -16.749 8.955 13.473 1.00 92.50 168 SER A C 1
ATOM 1326 O O . SER A 1 168 ? -16.638 9.538 14.556 1.00 92.50 168 SER A O 1
ATOM 1328 N N . PRO A 1 169 ? -17.499 9.468 12.472 1.00 91.94 169 PRO A N 1
ATOM 1329 C CA . PRO A 1 169 ? -18.213 10.742 12.595 1.00 91.94 169 PRO A CA 1
ATOM 1330 C C . PRO A 1 169 ? -19.380 10.726 13.591 1.00 91.94 169 PRO A C 1
ATOM 1332 O O . PRO A 1 169 ? -19.816 11.786 14.032 1.00 91.94 169 PRO A O 1
ATOM 1335 N N . GLN A 1 170 ? -19.903 9.545 13.930 1.00 92.69 170 GLN A N 1
ATOM 1336 C CA . GLN A 1 170 ? -21.057 9.367 14.818 1.00 92.69 170 GLN A CA 1
ATOM 1337 C C . GLN A 1 170 ? -20.648 9.143 16.283 1.00 92.69 170 GLN A C 1
ATOM 1339 O O . GLN A 1 170 ? -21.507 9.055 17.162 1.00 92.69 170 GLN A O 1
ATOM 1344 N N . LEU A 1 171 ? -19.346 9.011 16.557 1.00 93.94 171 LEU A N 1
ATOM 1345 C CA . LEU A 1 171 ? -18.826 8.774 17.901 1.00 93.94 171 LEU A CA 1
ATOM 1346 C C . LEU A 1 171 ? -18.921 10.035 18.764 1.00 93.94 171 LEU A C 1
ATOM 1348 O O . LEU A 1 171 ? -18.753 11.156 18.286 1.00 93.94 171 LEU A O 1
ATOM 1352 N N . SER A 1 172 ? -19.134 9.843 20.067 1.00 93.81 172 SER A N 1
ATOM 1353 C CA . SER A 1 172 ? -19.077 10.942 21.030 1.00 93.81 172 SER A CA 1
ATOM 1354 C C . SER A 1 172 ? -17.658 11.504 21.150 1.00 93.81 172 SER A C 1
ATOM 1356 O O . SER A 1 172 ? -16.669 10.800 20.923 1.00 93.81 172 SER A O 1
ATOM 1358 N N . ASP A 1 173 ? -17.546 12.762 21.581 1.00 92.19 173 ASP A N 1
ATOM 1359 C CA . ASP A 1 173 ? -16.251 13.418 21.799 1.00 92.19 173 ASP A CA 1
ATOM 1360 C C . ASP A 1 173 ? -15.358 12.642 22.763 1.00 92.19 173 ASP A C 1
ATOM 1362 O O . ASP A 1 173 ? -14.158 12.530 22.535 1.00 92.19 173 ASP A O 1
ATOM 1366 N N . GLN A 1 174 ? -15.950 12.037 23.795 1.00 89.25 174 GLN A N 1
ATOM 1367 C CA . GLN A 1 174 ? -15.214 11.238 24.768 1.00 89.25 174 GLN A CA 1
ATOM 1368 C C . GLN A 1 174 ? -14.541 10.015 24.126 1.00 89.25 174 GLN A C 1
ATOM 1370 O O . GLN A 1 174 ? -13.386 9.732 24.424 1.00 89.25 174 GLN A O 1
ATOM 1375 N N . VAL A 1 175 ? -15.227 9.312 23.220 1.00 92.75 175 VAL A N 1
ATOM 1376 C CA . VAL A 1 175 ? -14.649 8.166 22.497 1.00 92.75 175 VAL A CA 1
ATOM 1377 C C . VAL A 1 175 ? -13.628 8.653 21.465 1.00 92.75 175 VAL A C 1
ATOM 1379 O O . VAL A 1 175 ? -12.544 8.093 21.336 1.00 92.75 175 VAL A O 1
ATOM 1382 N N . ARG A 1 176 ? -13.944 9.726 20.738 1.00 93.62 176 ARG A N 1
ATOM 1383 C CA . ARG A 1 176 ? -13.102 10.247 19.655 1.00 93.62 176 ARG A CA 1
ATOM 1384 C C . ARG A 1 176 ? -11.770 10.826 20.145 1.00 93.62 176 ARG A C 1
ATOM 1386 O O . ARG A 1 176 ? -10.763 10.680 19.458 1.00 93.62 176 ARG A O 1
ATOM 1393 N N . LEU A 1 177 ? -11.771 11.486 21.304 1.00 92.62 177 LEU A N 1
ATOM 1394 C CA . LEU A 1 177 ? -10.583 12.107 21.899 1.00 92.62 177 LEU A CA 1
ATOM 1395 C C . LEU A 1 177 ? -9.750 11.136 22.742 1.00 92.62 177 LEU A C 1
ATOM 1397 O O . LEU A 1 177 ? -8.603 11.449 23.061 1.00 92.62 177 LEU A O 1
ATOM 1401 N N . GLU A 1 178 ? -10.293 9.970 23.101 1.00 93.62 178 GLU A N 1
ATOM 1402 C CA . GLU A 1 178 ? -9.535 8.960 23.833 1.00 93.62 178 GLU A CA 1
ATOM 1403 C C . GLU A 1 178 ? -8.370 8.454 22.976 1.00 93.62 178 GLU A C 1
ATOM 1405 O O . GLU A 1 178 ? -8.547 8.044 21.826 1.00 93.62 178 GLU A O 1
ATOM 1410 N N . SER A 1 179 ? -7.167 8.480 23.542 1.00 93.31 179 SER A N 1
ATOM 1411 C CA . SER A 1 179 ? -5.919 8.124 22.866 1.00 93.31 179 SER A CA 1
ATOM 1412 C C . SER A 1 179 ? -5.664 6.618 22.884 1.00 93.31 179 SER A C 1
ATOM 1414 O O . SER A 1 179 ? -5.244 6.053 21.870 1.00 93.31 179 SER A O 1
ATOM 1416 N N . ASP A 1 180 ? -5.972 5.956 24.002 1.00 94.94 180 ASP A N 1
ATOM 1417 C CA . ASP A 1 180 ? -5.752 4.526 24.177 1.00 94.94 180 ASP A CA 1
ATOM 1418 C C . ASP A 1 180 ? -6.857 3.727 23.464 1.00 94.94 180 ASP A C 1
ATOM 1420 O O . ASP A 1 180 ? -8.028 3.849 23.828 1.00 94.94 180 ASP A O 1
ATOM 1424 N N . PRO A 1 181 ? -6.536 2.876 22.469 1.00 95.50 181 PRO A N 1
ATOM 1425 C CA . PRO A 1 181 ? -7.553 2.134 21.726 1.00 95.50 181 PRO A CA 1
ATOM 1426 C C . PRO A 1 181 ? -8.413 1.221 22.606 1.00 95.50 181 PRO A C 1
ATOM 1428 O O . PRO A 1 181 ? -9.602 1.059 22.340 1.00 95.50 181 PRO A O 1
ATOM 1431 N N . VAL A 1 182 ? -7.841 0.648 23.670 1.00 96.31 182 VAL A N 1
ATOM 1432 C CA . VAL A 1 182 ? -8.600 -0.201 24.599 1.00 96.31 182 VAL A CA 1
ATOM 1433 C C . VAL A 1 182 ? -9.623 0.638 25.354 1.00 96.31 182 VAL A C 1
ATOM 1435 O O . VAL A 1 182 ? -10.807 0.309 25.341 1.00 96.31 182 VAL A O 1
ATOM 1438 N N . SER A 1 183 ? -9.189 1.738 25.969 1.00 95.50 183 SER A N 1
ATOM 1439 C CA . SER A 1 183 ? -10.074 2.673 26.671 1.00 95.50 183 SER A CA 1
ATOM 1440 C C . SER A 1 183 ? -11.137 3.248 25.735 1.00 95.50 183 SER A C 1
ATOM 1442 O O . SER A 1 183 ? -12.305 3.305 26.106 1.00 95.50 183 SER A O 1
ATOM 1444 N N . ARG A 1 184 ? -10.774 3.556 24.484 1.00 95.75 184 ARG A N 1
ATOM 1445 C CA . ARG A 1 184 ? -11.706 4.019 23.450 1.00 95.75 184 ARG A CA 1
ATOM 1446 C C . ARG A 1 184 ? -12.817 3.010 23.191 1.00 95.75 184 ARG A C 1
ATOM 1448 O O . ARG A 1 184 ? -13.992 3.374 23.190 1.00 95.75 184 ARG A O 1
ATOM 1455 N N . TRP A 1 185 ? -12.454 1.745 22.982 1.00 96.50 185 TRP A N 1
ATOM 1456 C CA . TRP A 1 185 ? -13.435 0.681 22.785 1.00 96.50 185 TRP A CA 1
ATOM 1457 C C . TRP A 1 185 ? -14.333 0.514 24.012 1.00 96.50 185 TRP A C 1
ATOM 1459 O O . TRP A 1 185 ? -15.544 0.396 23.874 1.00 96.50 185 TRP A O 1
ATOM 1469 N N . LEU A 1 186 ? -13.765 0.559 25.218 1.00 95.19 186 LEU A N 1
ATOM 1470 C CA . LEU A 1 186 ? -14.525 0.399 26.458 1.00 95.19 186 LEU A CA 1
ATOM 1471 C C . LEU A 1 186 ? -15.470 1.578 26.739 1.00 95.19 186 LEU A C 1
ATOM 1473 O O . LEU A 1 186 ? -16.586 1.346 27.198 1.00 95.19 186 LEU A O 1
ATOM 1477 N N . GLU A 1 187 ? -15.093 2.817 26.414 1.00 93.81 187 GLU A N 1
ATOM 1478 C CA . GLU A 1 187 ? -16.015 3.963 26.458 1.00 93.81 187 GLU A CA 1
ATOM 1479 C C . GLU A 1 187 ? -17.122 3.838 25.403 1.00 93.81 187 GLU A C 1
ATOM 1481 O O . GLU A 1 187 ? -18.281 4.143 25.687 1.00 93.81 187 GLU A O 1
ATOM 1486 N N . TYR A 1 188 ? -16.802 3.333 24.207 1.00 94.81 188 TYR A N 1
ATOM 1487 C CA . TYR A 1 188 ? -17.815 3.049 23.190 1.00 94.81 188 TYR A CA 1
ATOM 1488 C C . TYR A 1 188 ? -18.802 1.974 23.661 1.00 94.81 188 TYR A C 1
ATOM 1490 O O . TYR A 1 188 ? -20.015 2.154 23.528 1.00 94.81 188 TYR A O 1
ATOM 1498 N N . LEU A 1 189 ? -18.310 0.892 24.273 1.00 93.88 189 LEU A N 1
ATOM 1499 C CA . LEU A 1 189 ? -19.160 -0.125 24.889 1.00 93.88 189 LEU A CA 1
ATOM 1500 C C . LEU A 1 189 ? -20.003 0.484 26.002 1.00 93.88 189 LEU A C 1
ATOM 1502 O O . LEU A 1 189 ? -21.213 0.357 25.976 1.00 93.88 189 LEU A O 1
ATOM 1506 N N . LYS A 1 190 ? -19.415 1.247 26.923 1.00 90.00 190 LYS A N 1
ATOM 1507 C CA . LYS A 1 190 ? -20.160 1.927 27.992 1.00 90.00 190 LYS A CA 1
ATOM 1508 C C . LYS A 1 190 ? -21.312 2.792 27.463 1.00 90.00 190 LYS A C 1
ATOM 1510 O O . LYS A 1 190 ? -22.359 2.846 28.098 1.00 90.00 190 LYS A O 1
ATOM 1515 N N . ALA A 1 191 ? -21.140 3.441 26.312 1.00 87.94 191 ALA A N 1
ATOM 1516 C CA . ALA A 1 191 ? -22.187 4.241 25.677 1.00 87.94 191 ALA A CA 1
ATOM 1517 C C . ALA A 1 191 ? -23.247 3.412 24.923 1.00 87.94 191 ALA A C 1
ATOM 1519 O O . ALA A 1 191 ? -24.343 3.910 24.668 1.00 87.94 191 ALA A O 1
ATOM 1520 N N . THR A 1 192 ? -22.932 2.176 24.525 1.00 85.88 192 THR A N 1
ATOM 1521 C CA . THR A 1 192 ? -23.786 1.342 23.655 1.00 85.88 192 THR A CA 1
ATOM 1522 C C . THR A 1 192 ? -24.376 0.110 24.340 1.00 85.88 192 THR A C 1
ATOM 1524 O O . THR A 1 192 ? -25.367 -0.440 23.858 1.00 85.88 192 THR A O 1
ATOM 1527 N N . THR A 1 193 ? -23.792 -0.305 25.457 1.00 77.00 193 THR A N 1
ATOM 1528 C CA . THR A 1 193 ? -24.163 -1.461 26.263 1.00 77.00 193 THR A CA 1
ATOM 1529 C C . THR A 1 193 ? -25.425 -1.178 27.075 1.00 77.00 193 THR A C 1
ATOM 1531 O O . THR A 1 193 ? -25.671 -0.070 27.550 1.00 77.00 193 THR A O 1
ATOM 1534 N N . SER A 1 194 ? -26.252 -2.211 27.237 1.00 66.25 194 SER A N 1
ATOM 1535 C CA . SER A 1 194 ? -27.468 -2.132 28.047 1.00 66.25 194 SER A CA 1
ATOM 1536 C C . SER A 1 194 ? -27.151 -1.982 29.542 1.00 66.25 194 SER A C 1
ATOM 1538 O O . SER A 1 194 ? -26.163 -2.522 30.037 1.00 66.25 194 SER A O 1
ATOM 1540 N N . ALA A 1 195 ? -28.035 -1.322 30.294 1.00 57.16 195 ALA A N 1
ATOM 1541 C CA . ALA A 1 195 ? -27.864 -1.073 31.730 1.00 57.16 195 ALA A CA 1
ATOM 1542 C C . ALA A 1 195 ? -27.668 -2.341 32.595 1.00 57.16 195 ALA A C 1
ATOM 1544 O O . ALA A 1 195 ? -27.275 -2.233 33.749 1.00 57.16 195 ALA A O 1
ATOM 1545 N N . ALA A 1 196 ? -27.935 -3.544 32.071 1.00 55.62 196 ALA A N 1
ATOM 1546 C CA . ALA A 1 196 ? -27.798 -4.796 32.817 1.00 55.62 196 ALA A CA 1
ATOM 1547 C C . ALA A 1 196 ? -26.338 -5.262 33.008 1.00 55.62 196 ALA A C 1
ATOM 1549 O O . ALA A 1 196 ? -26.041 -5.930 33.998 1.00 55.62 196 ALA A O 1
ATOM 1550 N N . SER A 1 197 ? -25.430 -4.933 32.085 1.00 62.12 197 SER A N 1
ATOM 1551 C CA . SER A 1 197 ? -24.000 -5.290 32.152 1.00 62.12 197 SER A CA 1
ATOM 1552 C C . SER A 1 197 ? -23.114 -4.133 32.608 1.00 62.12 197 SER A C 1
ATOM 1554 O O . SER A 1 197 ? -21.939 -4.347 32.900 1.00 62.12 197 SER A O 1
ATOM 1556 N N . TYR A 1 198 ? -23.682 -2.932 32.733 1.00 69.44 198 TYR A N 1
ATOM 1557 C CA . TYR A 1 198 ? -23.026 -1.753 33.281 1.00 69.44 198 TYR A CA 1
ATOM 1558 C C . TYR A 1 198 ? -23.441 -1.535 34.737 1.00 69.44 198 TYR A C 1
ATOM 1560 O O . TYR A 1 198 ? -24.615 -1.323 35.031 1.00 69.44 198 TYR A O 1
ATOM 1568 N N . ARG A 1 199 ? -22.477 -1.550 35.660 1.00 72.94 199 ARG A N 1
ATOM 1569 C CA . ARG A 1 199 ? -22.713 -1.155 37.059 1.00 72.94 199 ARG A CA 1
ATOM 1570 C C . ARG A 1 199 ? -21.927 0.103 37.371 1.00 72.94 199 ARG A C 1
ATOM 1572 O O . ARG A 1 199 ? -20.745 0.162 37.036 1.00 72.94 199 ARG A O 1
ATOM 1579 N N . LEU A 1 200 ? -22.585 1.069 38.003 1.00 79.00 200 LEU A N 1
ATOM 1580 C CA . LEU A 1 200 ? -22.001 2.325 38.458 1.00 79.00 200 LEU A CA 1
ATOM 1581 C C . LEU A 1 200 ? -22.129 2.400 39.979 1.00 79.00 200 LEU A C 1
ATOM 1583 O O . LEU A 1 200 ? -23.234 2.347 40.512 1.00 79.00 200 LEU A O 1
ATOM 1587 N N . ASP A 1 201 ? -20.994 2.570 40.637 1.00 81.44 201 ASP A N 1
ATOM 1588 C CA . ASP A 1 201 ? -20.847 2.818 42.062 1.00 81.44 201 ASP A CA 1
ATOM 1589 C C . ASP A 1 201 ? -20.153 4.178 42.258 1.00 81.44 201 ASP A C 1
ATOM 1591 O O . ASP A 1 201 ? -19.498 4.705 41.354 1.00 81.44 201 ASP A O 1
ATOM 1595 N N . TYR A 1 202 ? -20.271 4.772 43.443 1.00 83.62 202 TYR A N 1
ATOM 1596 C CA . TYR A 1 202 ? -19.517 5.972 43.803 1.00 83.62 202 TYR A CA 1
ATOM 1597 C C . TYR A 1 202 ? -18.790 5.762 45.130 1.00 83.62 202 TYR A C 1
ATOM 1599 O O . TYR A 1 202 ? -19.306 5.122 46.044 1.00 83.62 202 TYR A O 1
ATOM 1607 N N . ALA A 1 203 ? -17.583 6.310 45.233 1.00 84.19 203 ALA A N 1
ATOM 1608 C CA . ALA A 1 203 ? -16.801 6.339 46.460 1.00 84.19 203 ALA A CA 1
ATOM 1609 C C . ALA A 1 203 ? -16.316 7.765 46.722 1.00 84.19 203 ALA A C 1
ATOM 1611 O O . ALA A 1 203 ? -16.023 8.509 45.789 1.00 84.19 203 ALA A O 1
ATOM 1612 N N . THR A 1 204 ? -16.231 8.151 47.991 1.00 85.12 204 THR A N 1
ATOM 1613 C CA . THR A 1 204 ? -15.692 9.451 48.400 1.00 85.12 204 THR A CA 1
ATOM 1614 C C . THR A 1 204 ? -14.453 9.239 49.250 1.00 85.12 204 THR A C 1
ATOM 1616 O O . THR A 1 204 ? -14.523 8.522 50.247 1.00 85.12 204 THR A O 1
ATOM 1619 N N . GLU A 1 205 ? -13.347 9.870 48.875 1.00 87.50 205 GLU A N 1
ATOM 1620 C CA . GLU A 1 205 ? -12.104 9.890 49.645 1.00 87.50 205 GLU A CA 1
ATOM 1621 C C . GLU A 1 205 ? -11.915 11.284 50.251 1.00 87.50 205 GLU A C 1
ATOM 1623 O O . GLU A 1 205 ? -12.079 12.288 49.560 1.00 87.50 205 GLU A O 1
ATOM 1628 N N . GLU A 1 206 ? -11.603 11.356 51.545 1.00 89.44 206 GLU A N 1
ATOM 1629 C CA . GLU A 1 206 ? -11.274 12.610 52.227 1.00 89.44 206 GLU A CA 1
ATOM 1630 C C . GLU A 1 206 ? -9.754 12.716 52.357 1.00 89.44 206 GLU A C 1
ATOM 1632 O O . GLU A 1 206 ? -9.105 11.867 52.969 1.00 89.44 206 GLU A O 1
ATOM 1637 N N . LEU A 1 207 ? -9.182 13.741 51.730 1.00 88.19 207 LEU A N 1
ATOM 1638 C CA . LEU A 1 207 ? -7.751 13.998 51.747 1.00 88.19 207 LEU A CA 1
ATOM 1639 C C . LEU A 1 207 ? -7.304 14.521 53.121 1.00 88.19 207 LEU A C 1
ATOM 1641 O O . LEU A 1 207 ? -8.096 15.131 53.839 1.00 88.19 207 LEU A O 1
ATOM 1645 N N . PRO A 1 208 ? -6.005 14.417 53.464 1.00 87.38 208 PRO A N 1
ATOM 1646 C CA . PRO A 1 208 ? -5.455 15.022 54.681 1.00 87.38 208 PRO A CA 1
ATOM 1647 C C . PRO A 1 208 ? -5.678 16.542 54.793 1.00 87.38 208 PRO A C 1
ATOM 1649 O O . PRO A 1 208 ? -5.597 17.098 55.884 1.00 87.38 208 PRO A O 1
ATOM 1652 N N . SER A 1 209 ? -5.954 17.217 53.672 1.00 88.88 209 SER A N 1
ATOM 1653 C CA . SER A 1 209 ? -6.320 18.637 53.597 1.00 88.88 209 SER A CA 1
ATOM 1654 C C . SER A 1 209 ? -7.784 18.932 53.966 1.00 88.88 209 SER A C 1
ATOM 1656 O O . SER A 1 209 ? -8.153 20.102 54.038 1.00 88.88 209 SER A O 1
ATOM 1658 N N . GLY A 1 210 ? -8.622 17.908 54.168 1.00 89.56 210 GLY A N 1
ATOM 1659 C CA . GLY A 1 210 ? -10.073 18.022 54.371 1.00 89.56 210 GLY A CA 1
ATOM 1660 C C . GLY A 1 210 ? -10.890 18.124 53.074 1.00 89.56 210 GLY A C 1
ATOM 1661 O O . GLY A 1 210 ? -12.117 18.207 53.118 1.00 89.56 210 GLY A O 1
ATOM 1662 N N . GLU A 1 211 ? -10.240 18.120 51.906 1.00 89.69 211 GLU A N 1
ATOM 1663 C CA . GLU A 1 211 ? -10.922 18.101 50.609 1.00 89.69 211 GLU A CA 1
ATOM 1664 C C . GLU A 1 211 ? -11.489 16.706 50.305 1.00 89.69 211 GLU A C 1
ATOM 1666 O O . GLU A 1 211 ? -10.842 15.694 50.570 1.00 89.69 211 GLU A O 1
ATOM 1671 N N . LYS A 1 212 ? -12.693 16.643 49.722 1.00 87.81 212 LYS A N 1
ATOM 1672 C CA . LYS A 1 212 ? -13.340 15.384 49.332 1.00 87.81 212 LYS A CA 1
ATOM 1673 C C . LYS A 1 212 ? -13.250 15.166 47.830 1.00 87.81 212 LYS A C 1
ATOM 1675 O O . LYS A 1 212 ? -13.761 15.970 47.054 1.00 87.81 212 LYS A O 1
ATOM 1680 N N . ILE A 1 213 ? -12.674 14.041 47.429 1.00 87.62 213 ILE A N 1
ATOM 1681 C CA . ILE A 1 213 ? -12.641 13.590 46.041 1.00 87.62 213 ILE A CA 1
ATOM 1682 C C . ILE A 1 213 ? -13.744 12.553 45.837 1.00 87.62 213 ILE A C 1
ATOM 1684 O O . ILE A 1 213 ? -13.872 11.599 46.601 1.00 87.62 213 ILE A O 1
ATOM 1688 N N . VAL A 1 214 ? -14.544 12.736 44.785 1.00 87.50 214 VAL A N 1
ATOM 1689 C CA . VAL A 1 214 ? -15.528 11.743 44.343 1.00 87.50 214 VAL A CA 1
ATOM 1690 C C . VAL A 1 214 ? -14.901 10.877 43.256 1.00 87.50 214 VAL A C 1
ATOM 1692 O O . VAL A 1 214 ? -14.431 11.382 42.234 1.00 87.50 214 VAL A O 1
ATOM 1695 N N . HIS A 1 215 ? -14.933 9.569 43.468 1.00 85.50 215 HIS A N 1
ATOM 1696 C CA . HIS A 1 215 ? -14.590 8.558 42.483 1.00 85.50 215 HIS A CA 1
ATOM 1697 C C . HIS A 1 215 ? -15.874 7.939 41.946 1.00 85.50 215 HIS A C 1
ATOM 1699 O O . HIS A 1 215 ? -16.664 7.380 42.708 1.00 85.50 215 HIS A O 1
ATOM 1705 N N . LEU A 1 216 ? -16.069 8.000 40.631 1.00 87.31 216 LEU A N 1
ATOM 1706 C CA . LEU A 1 216 ? -17.074 7.179 39.965 1.00 87.31 216 LEU A CA 1
ATOM 1707 C C . LEU A 1 216 ? -16.414 5.856 39.608 1.00 87.31 216 LEU A C 1
ATOM 1709 O O . LEU A 1 216 ? -15.397 5.832 38.919 1.00 87.31 216 LEU A O 1
ATOM 1713 N N . LEU A 1 217 ? -16.969 4.764 40.099 1.00 89.06 217 LEU A N 1
ATOM 1714 C CA . LEU A 1 217 ? -16.468 3.421 39.878 1.00 89.06 217 LEU A CA 1
ATOM 1715 C C . LEU A 1 217 ? -17.482 2.671 39.039 1.00 89.06 217 LEU A C 1
ATOM 1717 O O . LEU A 1 217 ? -18.682 2.890 39.145 1.00 89.06 217 LEU A O 1
ATOM 1721 N N . GLY A 1 218 ? -17.026 1.743 38.224 1.00 90.31 218 GLY A N 1
ATOM 1722 C CA . GLY A 1 218 ? -17.968 0.839 37.606 1.00 90.31 218 GLY A CA 1
ATOM 1723 C C . GLY A 1 218 ? -17.307 -0.258 36.823 1.00 90.31 218 GLY A C 1
ATOM 1724 O O . GLY A 1 218 ? -16.082 -0.391 36.796 1.00 90.31 218 GLY A O 1
ATOM 1725 N N . ARG A 1 219 ? -18.139 -1.084 36.202 1.00 90.81 219 ARG A N 1
ATOM 1726 C CA . ARG A 1 219 ? -17.663 -2.224 35.429 1.00 90.81 219 ARG A CA 1
ATOM 1727 C C . ARG A 1 219 ? -18.596 -2.576 34.283 1.00 90.81 219 ARG A C 1
ATOM 1729 O O . ARG A 1 219 ? -19.803 -2.373 34.387 1.00 90.81 219 ARG A O 1
ATOM 1736 N N . ILE A 1 220 ? -18.004 -3.136 33.235 1.00 91.31 220 ILE A N 1
ATOM 1737 C CA . ILE A 1 220 ? -18.689 -3.838 32.154 1.00 91.31 220 ILE A CA 1
ATOM 1738 C C . ILE A 1 220 ? -18.496 -5.331 32.404 1.00 91.31 220 ILE A C 1
ATOM 1740 O O . ILE A 1 220 ? -17.370 -5.841 32.354 1.00 91.31 220 ILE A O 1
ATOM 1744 N N . ASP A 1 221 ? -19.595 -6.014 32.701 1.00 89.06 221 ASP A N 1
ATOM 1745 C CA . ASP A 1 221 ? -19.636 -7.462 32.858 1.00 89.06 221 ASP A CA 1
ATOM 1746 C C . ASP A 1 221 ? -19.637 -8.138 31.476 1.00 89.06 221 ASP A C 1
ATOM 1748 O O . ASP A 1 221 ? -20.394 -7.751 30.590 1.00 89.06 221 ASP A O 1
ATOM 1752 N N . ASN A 1 222 ? -18.809 -9.174 31.302 1.00 90.44 222 ASN A N 1
ATOM 1753 C CA . ASN A 1 222 ? -18.697 -9.955 30.063 1.00 90.44 222 ASN A CA 1
ATOM 1754 C C . ASN A 1 222 ? -18.412 -9.096 28.810 1.00 90.44 222 ASN A C 1
ATOM 1756 O O . ASN A 1 222 ? -19.188 -9.050 27.853 1.00 90.44 222 ASN A O 1
ATOM 1760 N N . VAL A 1 223 ? -17.245 -8.451 28.812 1.00 92.62 223 VAL A N 1
ATOM 1761 C CA . VAL A 1 223 ? -16.739 -7.616 27.713 1.00 92.62 223 VAL A CA 1
ATOM 1762 C C . VAL A 1 223 ? -16.807 -8.312 26.347 1.00 92.62 223 VAL A C 1
ATOM 1764 O O . VAL A 1 223 ? -17.227 -7.646 25.400 1.00 92.62 223 VAL A O 1
ATOM 1767 N N . PRO A 1 224 ? -16.463 -9.610 26.182 1.00 94.06 224 PRO A N 1
ATOM 1768 C CA . PRO A 1 224 ? -16.590 -10.262 24.881 1.00 94.06 224 PRO A CA 1
ATOM 1769 C C . PRO A 1 224 ? -18.022 -10.280 24.362 1.00 94.06 224 PRO A C 1
ATOM 1771 O O . PRO A 1 224 ? -18.248 -9.948 23.202 1.00 94.06 224 PRO A O 1
ATOM 1774 N N . ARG A 1 225 ? -19.002 -10.610 25.212 1.00 92.19 225 ARG A N 1
ATOM 1775 C CA . ARG A 1 225 ? -20.412 -10.651 24.809 1.00 92.19 225 ARG A CA 1
ATOM 1776 C C . ARG A 1 225 ? -20.912 -9.280 24.361 1.00 92.19 225 ARG A C 1
ATOM 1778 O O . ARG A 1 225 ? -21.572 -9.180 23.330 1.00 92.19 225 ARG A O 1
ATOM 1785 N N . GLU A 1 226 ? -20.584 -8.236 25.115 1.00 92.94 226 GLU A N 1
ATOM 1786 C CA . GLU A 1 226 ? -20.936 -6.860 24.744 1.00 92.94 226 GLU A CA 1
ATOM 1787 C C . GLU A 1 226 ? -20.222 -6.431 23.456 1.00 92.94 226 GLU A C 1
ATOM 1789 O O . GLU A 1 226 ? -20.818 -5.801 22.582 1.00 92.94 226 GLU A O 1
ATOM 1794 N N . SER A 1 227 ? -18.971 -6.860 23.282 1.00 94.69 227 SER A N 1
ATOM 1795 C CA . SER A 1 227 ? -18.190 -6.578 22.078 1.00 94.69 227 SER A CA 1
ATOM 1796 C C . SER A 1 227 ? -18.760 -7.255 20.832 1.00 94.69 227 SER A C 1
ATOM 1798 O O . SER A 1 227 ? -18.776 -6.626 19.779 1.00 94.69 227 SER A O 1
ATOM 1800 N N . VAL A 1 228 ? -19.280 -8.484 20.934 1.00 94.88 228 VAL A N 1
ATOM 1801 C CA . VAL A 1 228 ? -19.991 -9.176 19.838 1.00 94.88 228 VAL A CA 1
ATOM 1802 C C . VAL A 1 228 ? -21.170 -8.331 19.355 1.00 94.88 228 VAL A C 1
ATOM 1804 O O . VAL A 1 228 ? -21.266 -8.008 18.171 1.00 94.88 228 VAL A O 1
ATOM 1807 N N . ALA A 1 229 ? -22.045 -7.917 20.276 1.00 93.75 229 ALA A N 1
ATOM 1808 C CA . ALA A 1 229 ? -23.220 -7.117 19.938 1.00 93.75 229 ALA A CA 1
ATOM 1809 C C . ALA A 1 229 ? -22.832 -5.766 19.312 1.00 93.75 229 ALA A C 1
ATOM 1811 O O . ALA A 1 229 ? -23.401 -5.359 18.295 1.00 93.75 229 ALA A O 1
ATOM 1812 N N . ALA A 1 230 ? -21.824 -5.102 19.880 1.00 95.19 230 ALA A N 1
ATOM 1813 C CA . ALA A 1 230 ? -21.298 -3.847 19.365 1.00 95.19 230 ALA A CA 1
ATOM 1814 C C . ALA A 1 230 ? -20.691 -4.000 17.960 1.00 95.19 230 ALA A C 1
ATOM 1816 O O . ALA A 1 230 ? -20.979 -3.188 17.084 1.00 95.19 230 ALA A O 1
ATOM 1817 N N . CYS A 1 231 ? -19.921 -5.062 17.708 1.00 96.25 231 CYS A N 1
ATOM 1818 C CA . CYS A 1 231 ? -19.338 -5.348 16.396 1.00 96.25 231 CYS A CA 1
ATOM 1819 C C . CYS A 1 231 ? -20.414 -5.607 15.332 1.00 96.25 231 CYS A C 1
ATOM 1821 O O . CYS A 1 231 ? -20.318 -5.082 14.225 1.00 96.25 231 CYS A O 1
ATOM 1823 N N . ILE A 1 232 ? -21.477 -6.348 15.660 1.00 95.75 232 ILE A N 1
ATOM 1824 C CA . ILE A 1 232 ? -22.608 -6.566 14.742 1.00 95.75 232 ILE A CA 1
ATOM 1825 C C . ILE A 1 232 ? -23.294 -5.235 14.403 1.00 95.75 232 ILE A C 1
ATOM 1827 O O . ILE A 1 232 ? -23.599 -4.975 13.238 1.00 95.75 232 ILE A O 1
ATOM 1831 N N . LYS A 1 233 ? -23.488 -4.362 15.400 1.00 94.94 233 LYS A N 1
ATOM 1832 C CA . LYS A 1 233 ? -24.041 -3.018 15.186 1.00 94.94 233 LYS A CA 1
ATOM 1833 C C . LYS A 1 233 ? -23.138 -2.172 14.282 1.00 94.94 233 LYS A C 1
ATOM 1835 O O . LYS A 1 233 ? -23.641 -1.545 13.356 1.00 94.94 233 LYS A O 1
ATOM 1840 N N . CYS A 1 234 ? -21.825 -2.195 14.508 1.00 95.12 234 CYS A N 1
ATOM 1841 C CA . CYS A 1 234 ? -20.845 -1.524 13.653 1.00 95.12 234 CYS A CA 1
ATOM 1842 C C . CYS A 1 234 ? -20.896 -2.049 12.208 1.00 95.12 234 CYS A C 1
ATOM 1844 O O . CYS A 1 234 ? -20.968 -1.257 11.275 1.00 95.12 234 CYS A O 1
ATOM 1846 N N . SER A 1 235 ? -20.964 -3.372 12.018 1.00 95.56 235 SER A N 1
ATOM 1847 C CA . SER A 1 235 ? -21.115 -3.999 10.695 1.00 95.56 235 SER A CA 1
ATOM 1848 C C . SER A 1 235 ? -22.369 -3.508 9.962 1.00 95.56 235 SER A C 1
ATOM 1850 O O . SER A 1 235 ? -22.322 -3.246 8.764 1.00 95.56 235 SER A O 1
ATOM 1852 N N . ALA A 1 236 ? -23.489 -3.349 10.675 1.00 94.31 236 ALA A N 1
ATOM 1853 C CA . ALA A 1 236 ? -24.724 -2.829 10.095 1.00 94.31 236 ALA A CA 1
ATOM 1854 C C . ALA A 1 236 ? -24.620 -1.344 9.705 1.00 94.31 236 ALA A C 1
ATOM 1856 O O . ALA A 1 236 ? -25.148 -0.957 8.666 1.00 94.31 236 ALA A O 1
ATOM 1857 N N . LEU A 1 237 ? -23.925 -0.525 10.503 1.00 93.19 237 LEU A N 1
ATOM 1858 C CA . LEU A 1 237 ? -23.691 0.888 10.186 1.00 93.19 237 LEU A CA 1
ATOM 1859 C C . LEU A 1 237 ? -22.821 1.055 8.932 1.00 93.19 237 LEU A C 1
ATOM 1861 O O . LEU A 1 237 ? -23.135 1.894 8.097 1.00 93.19 237 LEU A O 1
ATOM 1865 N N . GLU A 1 238 ? -21.794 0.220 8.761 1.00 91.94 238 GLU A N 1
ATOM 1866 C CA . GLU A 1 238 ? -20.948 0.214 7.553 1.00 91.94 238 GLU A CA 1
ATOM 1867 C C . GLU A 1 238 ? -21.685 -0.239 6.289 1.00 91.94 238 GLU A C 1
ATOM 1869 O O . GLU A 1 238 ? -21.257 0.064 5.184 1.00 91.94 238 GLU A O 1
ATOM 1874 N N . LEU A 1 239 ? -22.771 -1.005 6.422 1.00 90.06 239 LEU A N 1
ATOM 1875 C CA . LEU A 1 239 ? -23.611 -1.377 5.278 1.00 90.06 239 LEU A CA 1
ATOM 1876 C C . LEU A 1 239 ? -24.589 -0.270 4.878 1.00 90.06 239 LEU A C 1
ATOM 1878 O O . LEU A 1 239 ? -25.124 -0.309 3.772 1.00 90.06 239 LEU A O 1
ATOM 1882 N N . ALA A 1 240 ? -24.883 0.652 5.795 1.00 85.44 240 ALA A N 1
ATOM 1883 C CA . ALA A 1 240 ? -25.870 1.706 5.600 1.00 85.44 240 ALA A CA 1
ATOM 1884 C C . ALA A 1 240 ? -25.263 3.035 5.119 1.00 85.44 240 ALA A C 1
ATOM 1886 O O . ALA A 1 240 ? -26.008 3.862 4.592 1.00 85.44 240 ALA A O 1
ATOM 1887 N N . GLY A 1 241 ? -23.960 3.252 5.341 1.00 69.81 241 GLY A N 1
ATOM 1888 C CA . GLY A 1 241 ? -23.203 4.429 4.891 1.00 69.81 241 GLY A CA 1
ATOM 1889 C C . GLY A 1 241 ? -22.521 4.214 3.549 1.00 69.81 241 GLY A C 1
ATOM 1890 O O . GLY A 1 241 ? -22.449 5.201 2.785 1.00 69.81 241 GLY A O 1
#